Protein AF-A0A3D0DLF0-F1 (afdb_monomer_lite)

Radius of gyration: 23.96 Å; chains: 1; bounding box: 58×77×72 Å

Sequence (210 aa):
KETTAKETAEDSNDVDETAAAETVDYKIDYKYMKKYPEQSSDAYDENFDLSSESSKINNAKPDDFSDPEIKKLAEEYINQGYYLTDEEFIFESFSNLYNYNSFGIGDYCFVVGFEAVDKTDGDNTESISVLKCTREEFEIFLKENFGDDDKIMNLLADIKDKDNKLISEGKADENDLVKVEARYGCNTITYNLDTEVLIYRTELTGEGVG

Secondary structure (DSSP, 8-state):
------------------------------TTEEEPPP--TT---TT--HHHHTTTTT---GGG--SHHHHHHHHHHHHHTEEEEEHHHHHHHHTTTT-----EETTEEE-SEEEEEESS-TT--EEEEEEE--HHHHHHHHHHHHTT-HHHHHHHHHHHHHHHHHHHHS---TTS--EEEEEETTEEEEEETTTTEEEEEEE--STT--

Foldseek 3Di:
DDDDDDDDDDDDDPPPPPPPDPPPPPPDDFPQKDFQDDDDVPLAPPPQDPVVLVVQFLADALVVAPQPVQSVVRVVLVVVAKRKHFQLSVRVRPSRHPVPDAQAAVRIHGGHWIWIFHPPPPPSQKIKTKGQAAPVRVLRSLCVPPNPPVQSVVLVVLVVVVVVVCVVVVDDPPVPFDWGWDDDPQWIWTATNPSSIIMIMGRNDPPPDD

pLDDT: mean 72.19, std 19.56, range [32.41, 98.06]

Structure (mmCIF, N/CA/C/O backbone):
data_AF-A0A3D0DLF0-F1
#
_entry.id   AF-A0A3D0DLF0-F1
#
loop_
_atom_site.group_PDB
_atom_site.id
_atom_site.type_symbol
_atom_site.label_atom_id
_atom_site.label_alt_id
_atom_site.label_comp_id
_atom_site.label_asym_id
_atom_site.label_entity_id
_atom_site.label_seq_id
_atom_site.pdbx_PDB_ins_code
_atom_site.Cartn_x
_atom_site.Cartn_y
_atom_site.Cartn_z
_atom_site.occupancy
_atom_site.B_iso_or_equiv
_atom_site.auth_seq_id
_atom_site.auth_comp_id
_atom_site.auth_asym_id
_atom_site.auth_atom_id
_atom_site.pdbx_PDB_model_num
ATOM 1 N N . LYS A 1 1 ? 34.172 61.525 49.366 1.00 37.38 1 LYS A N 1
ATOM 2 C CA . LYS A 1 1 ? 32.815 61.548 49.961 1.00 37.38 1 LYS A CA 1
ATOM 3 C C . LYS A 1 1 ? 31.904 62.182 48.923 1.00 37.38 1 LYS A C 1
ATOM 5 O O . LYS A 1 1 ? 32.254 63.264 48.489 1.00 37.38 1 LYS A O 1
ATOM 10 N N . GLU A 1 2 ? 30.830 61.603 48.423 1.00 35.16 2 GLU A N 1
ATOM 11 C CA . GLU A 1 2 ? 30.159 60.321 48.632 1.00 35.16 2 GLU A CA 1
ATOM 12 C C . GLU A 1 2 ? 29.220 60.139 47.422 1.00 35.16 2 GLU A C 1
ATOM 14 O O . GLU A 1 2 ? 28.773 61.125 46.844 1.00 35.16 2 GLU A O 1
ATOM 19 N N . THR A 1 3 ? 29.052 58.874 47.038 1.00 37.69 3 THR A N 1
ATOM 20 C CA . THR A 1 3 ? 27.970 58.214 46.283 1.00 37.69 3 THR A CA 1
ATOM 21 C C . THR A 1 3 ? 26.900 59.039 45.555 1.00 37.69 3 THR A C 1
ATOM 23 O O . THR A 1 3 ? 26.214 59.858 46.149 1.00 37.69 3 THR A O 1
ATOM 26 N N . THR A 1 4 ? 26.579 58.626 44.322 1.00 38.97 4 THR A N 1
ATOM 27 C CA . THR A 1 4 ? 25.273 58.000 44.019 1.00 38.97 4 THR A CA 1
ATOM 28 C C . THR A 1 4 ? 25.404 57.140 42.758 1.00 38.97 4 THR A C 1
ATOM 30 O O . THR A 1 4 ? 25.781 57.629 41.697 1.00 38.97 4 THR A O 1
ATOM 33 N N . ALA A 1 5 ? 25.116 55.849 42.909 1.00 40.69 5 ALA A N 1
ATOM 34 C CA . ALA A 1 5 ? 24.926 54.888 41.833 1.00 40.69 5 ALA A CA 1
ATOM 35 C C . ALA A 1 5 ? 23.522 55.047 41.227 1.00 40.69 5 ALA A C 1
ATOM 37 O O . ALA A 1 5 ? 22.575 55.375 41.943 1.00 40.69 5 ALA A O 1
ATOM 38 N N . LYS A 1 6 ? 23.375 54.755 39.935 1.00 44.69 6 LYS A N 1
ATOM 39 C CA . LYS A 1 6 ? 22.086 54.377 39.358 1.00 44.69 6 LYS A CA 1
ATOM 40 C C . LYS A 1 6 ? 22.296 53.190 38.428 1.00 44.69 6 LYS A C 1
ATOM 42 O O . LYS A 1 6 ? 23.006 53.301 37.434 1.00 44.69 6 LYS A O 1
ATOM 47 N N . GLU A 1 7 ? 21.711 52.071 38.838 1.00 38.94 7 GLU A N 1
ATOM 48 C CA . GLU A 1 7 ? 21.424 50.893 38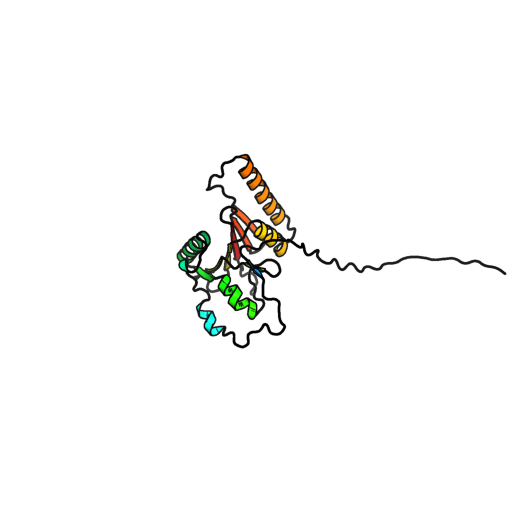.028 1.00 38.94 7 GLU A CA 1
ATOM 49 C C . GLU A 1 7 ? 20.711 51.271 36.732 1.00 38.94 7 GLU A C 1
ATOM 51 O O . GLU A 1 7 ? 19.861 52.166 36.695 1.00 38.94 7 GLU A O 1
ATOM 56 N N . THR A 1 8 ? 20.989 50.510 35.683 1.00 39.34 8 THR A N 1
ATOM 57 C CA . THR A 1 8 ? 19.984 50.183 34.676 1.00 39.34 8 THR A CA 1
ATOM 58 C C . THR A 1 8 ? 20.224 48.726 34.306 1.00 39.34 8 THR A C 1
ATOM 60 O O . THR A 1 8 ? 21.243 48.392 33.707 1.00 39.34 8 THR A O 1
ATOM 63 N N . ALA A 1 9 ? 19.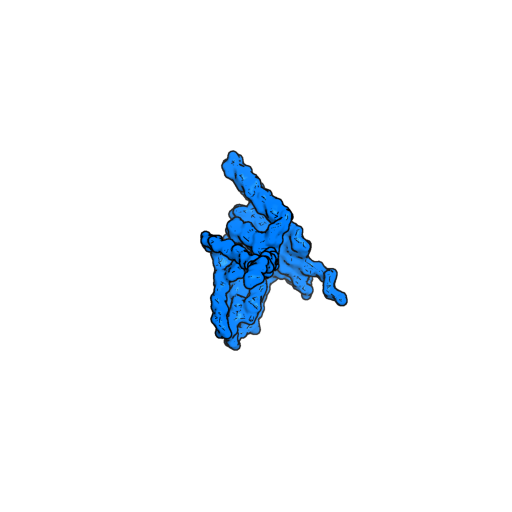339 47.866 34.802 1.00 37.31 9 ALA A N 1
ATOM 64 C CA . ALA A 1 9 ? 19.157 46.494 34.365 1.00 37.31 9 ALA A CA 1
ATOM 65 C C . ALA A 1 9 ? 18.005 46.498 33.358 1.00 37.31 9 ALA A C 1
ATOM 67 O O . ALA A 1 9 ? 16.990 47.125 33.641 1.00 37.31 9 ALA A O 1
ATOM 68 N N . GLU A 1 10 ? 18.208 45.854 32.214 1.00 36.41 10 GLU A N 1
ATOM 69 C CA . GLU A 1 10 ? 17.226 45.412 31.210 1.00 36.41 10 GLU A CA 1
ATOM 70 C C . GLU A 1 10 ? 18.070 44.893 30.031 1.00 36.41 10 GLU A C 1
ATOM 72 O O . GLU A 1 10 ? 19.059 45.517 29.656 1.00 36.41 10 GLU A O 1
ATOM 77 N N . ASP A 1 11 ? 17.796 43.781 29.379 1.00 34.44 11 ASP A N 1
ATOM 78 C CA . ASP A 1 11 ? 16.901 42.669 29.648 1.00 34.44 11 ASP A CA 1
ATOM 79 C C . ASP A 1 11 ? 17.416 41.551 28.732 1.00 34.44 11 ASP A C 1
ATOM 81 O O . ASP A 1 11 ? 17.899 41.805 27.622 1.00 34.44 11 ASP A O 1
ATOM 85 N N . SER A 1 12 ? 17.401 40.328 29.232 1.00 44.22 12 SER A N 1
ATOM 86 C CA . SER A 1 12 ? 17.786 39.129 28.498 1.00 44.22 12 SER A CA 1
ATOM 87 C C . SER A 1 12 ? 16.815 38.880 27.349 1.00 44.22 12 SER A C 1
ATOM 89 O O . SER A 1 12 ? 15.617 38.811 27.583 1.00 44.22 12 SER A O 1
ATOM 91 N N . ASN A 1 13 ? 17.327 38.651 26.143 1.00 40.53 13 ASN A N 1
ATOM 92 C CA . ASN A 1 13 ? 16.604 37.901 25.118 1.00 40.53 13 ASN A CA 1
ATOM 93 C C . ASN A 1 13 ? 17.569 36.887 24.499 1.00 40.53 13 ASN A C 1
ATOM 95 O O . ASN A 1 13 ? 18.083 37.077 23.398 1.00 40.53 13 ASN A O 1
ATOM 99 N N . ASP A 1 14 ? 17.829 35.827 25.267 1.00 45.50 14 ASP A N 1
ATOM 100 C CA . ASP A 1 14 ? 18.102 34.509 24.700 1.00 45.50 14 ASP A CA 1
ATOM 101 C C . ASP A 1 14 ? 16.799 34.044 24.045 1.00 45.50 14 ASP A C 1
ATOM 103 O O . ASP A 1 14 ? 15.821 33.748 24.729 1.00 45.50 14 ASP A O 1
ATOM 107 N N . VAL A 1 15 ? 16.777 34.023 22.717 1.00 38.38 15 VAL A N 1
ATOM 108 C CA . VAL A 1 15 ? 15.779 33.275 21.949 1.00 38.38 15 VAL A CA 1
ATOM 109 C C . VAL A 1 15 ? 16.554 32.208 21.193 1.00 38.38 15 VAL A C 1
ATOM 111 O O . VAL A 1 15 ? 16.848 32.341 20.008 1.00 38.38 15 VAL A O 1
ATOM 114 N N . ASP A 1 16 ? 16.958 31.180 21.932 1.00 37.69 16 ASP A N 1
ATOM 115 C CA . ASP A 1 16 ? 17.178 29.855 21.368 1.00 37.69 16 ASP A CA 1
ATOM 116 C C . ASP A 1 16 ? 15.851 29.111 21.520 1.00 37.69 16 ASP A C 1
ATOM 118 O O . ASP A 1 16 ? 15.544 28.537 22.561 1.00 37.69 16 ASP A O 1
ATOM 122 N N . GLU A 1 17 ? 15.005 29.232 20.501 1.00 38.34 17 GLU A N 1
ATOM 123 C CA . GLU A 1 17 ? 13.798 28.426 20.362 1.00 38.34 17 GLU A CA 1
ATOM 124 C C . GLU A 1 17 ? 13.948 27.608 19.080 1.00 38.34 17 GLU A C 1
ATOM 126 O O . GLU A 1 17 ? 13.241 27.769 18.086 1.00 38.34 17 GLU A O 1
ATOM 131 N N . THR A 1 18 ? 14.945 26.724 19.086 1.00 37.69 18 THR A N 1
ATOM 132 C CA . THR A 1 18 ? 14.861 25.510 18.283 1.00 37.69 18 THR A CA 1
ATOM 133 C C . THR A 1 18 ? 13.754 24.659 18.897 1.00 37.69 18 THR A C 1
ATOM 135 O O . THR A 1 18 ? 13.967 23.909 19.846 1.00 37.69 18 THR A O 1
ATOM 138 N N . ALA A 1 19 ? 12.531 24.821 18.387 1.00 33.03 19 ALA A N 1
ATOM 139 C CA . ALA A 1 19 ? 11.453 23.876 18.625 1.00 33.03 19 ALA A CA 1
ATOM 140 C C . ALA A 1 19 ? 11.899 22.522 18.059 1.00 33.03 19 ALA A C 1
ATOM 142 O O . ALA A 1 19 ? 11.729 22.231 16.875 1.00 33.03 19 ALA A O 1
ATOM 143 N N . ALA A 1 20 ? 12.562 21.725 18.897 1.00 35.50 20 ALA A N 1
ATOM 144 C CA . ALA A 1 20 ? 12.770 20.319 18.639 1.00 35.50 20 ALA A CA 1
ATOM 145 C C . ALA A 1 20 ? 11.375 19.719 18.483 1.00 35.50 20 ALA A C 1
ATOM 147 O O . ALA A 1 20 ? 10.593 19.727 19.435 1.00 35.50 20 ALA A O 1
ATOM 148 N N . ALA A 1 21 ? 11.046 19.280 17.267 1.00 36.41 21 ALA A N 1
ATOM 149 C CA . ALA A 1 21 ? 9.858 18.484 17.031 1.00 36.41 21 ALA A CA 1
ATOM 150 C C . ALA A 1 21 ? 9.890 17.339 18.047 1.00 36.41 21 ALA A C 1
ATOM 152 O O . ALA A 1 21 ? 10.850 16.565 18.068 1.00 36.41 21 ALA A O 1
ATOM 153 N N . GLU A 1 22 ? 8.906 17.293 18.947 1.00 32.41 22 GLU A N 1
ATOM 154 C CA . GLU A 1 22 ? 8.738 16.164 19.849 1.00 32.41 22 GLU A CA 1
ATOM 155 C C . GLU A 1 22 ? 8.558 14.929 18.964 1.00 32.41 22 GLU A C 1
ATOM 157 O O . GLU A 1 22 ? 7.498 14.717 18.379 1.00 32.41 22 GLU A O 1
ATOM 162 N N . THR A 1 23 ? 9.615 14.132 18.809 1.00 39.94 23 THR A N 1
ATOM 163 C CA . THR A 1 23 ? 9.501 12.806 18.214 1.00 39.94 23 THR A CA 1
ATOM 164 C C . THR A 1 23 ? 8.662 12.003 19.179 1.00 39.94 23 THR A C 1
ATOM 166 O O . THR A 1 23 ? 9.127 11.634 20.261 1.00 39.94 23 THR A O 1
ATOM 169 N N . VAL A 1 24 ? 7.396 11.813 18.830 1.00 40.91 24 VAL A N 1
ATOM 170 C CA . VAL A 1 24 ? 6.504 10.981 19.616 1.00 40.91 24 VAL A CA 1
ATOM 171 C C . VAL A 1 24 ? 7.076 9.567 19.571 1.00 40.91 24 VAL A C 1
ATOM 173 O O . VAL A 1 24 ? 7.047 8.904 18.539 1.00 40.91 24 VAL A O 1
ATOM 176 N N . ASP A 1 25 ? 7.663 9.133 20.689 1.00 39.72 25 ASP A N 1
ATOM 177 C CA . ASP A 1 25 ? 8.182 7.778 20.886 1.00 39.72 25 ASP A CA 1
ATOM 178 C C . ASP A 1 25 ? 6.990 6.830 21.042 1.00 39.72 25 ASP A C 1
ATOM 180 O O . ASP A 1 25 ? 6.605 6.402 22.136 1.00 39.72 25 ASP A O 1
ATOM 184 N N . TYR A 1 26 ? 6.312 6.588 19.926 1.00 50.75 26 TYR A N 1
ATOM 185 C CA . TYR A 1 26 ? 5.277 5.590 19.859 1.00 50.75 26 TYR A CA 1
ATOM 186 C C . TYR A 1 26 ? 5.951 4.216 19.965 1.00 50.75 26 TYR A C 1
ATOM 188 O O . TYR A 1 26 ? 6.637 3.768 19.048 1.00 50.75 26 TYR A O 1
ATOM 196 N N . LYS A 1 27 ? 5.748 3.512 21.086 1.00 57.25 27 LYS A N 1
ATOM 197 C CA . LYS A 1 27 ? 6.052 2.074 21.193 1.00 57.25 27 LYS A CA 1
ATOM 198 C C . LYS A 1 27 ? 5.048 1.278 20.360 1.00 57.25 27 LYS A C 1
ATOM 200 O O . LYS A 1 27 ? 4.187 0.602 20.919 1.00 57.25 27 LYS A O 1
ATOM 205 N N . ILE A 1 28 ? 5.140 1.409 19.047 1.00 63.97 28 ILE A N 1
ATOM 206 C CA . ILE A 1 28 ? 4.255 0.751 18.094 1.00 63.97 28 ILE A CA 1
ATOM 207 C C . ILE A 1 28 ? 4.944 -0.466 17.522 1.00 63.97 28 ILE A C 1
ATOM 209 O O . ILE A 1 28 ? 6.128 -0.444 17.187 1.00 63.97 28 ILE A O 1
ATOM 213 N N . ASP A 1 29 ? 4.171 -1.542 17.450 1.00 77.12 29 ASP A N 1
ATOM 214 C CA . ASP A 1 29 ? 4.530 -2.732 16.701 1.00 77.12 29 ASP A CA 1
ATOM 215 C C . ASP A 1 29 ? 4.073 -2.522 15.253 1.00 77.12 29 ASP A C 1
ATOM 217 O O . ASP A 1 29 ? 2.889 -2.657 14.941 1.00 77.12 29 ASP A O 1
ATOM 221 N N . TYR A 1 30 ? 5.004 -2.108 14.391 1.00 86.31 30 TYR A N 1
ATOM 222 C CA . TYR A 1 30 ? 4.746 -1.841 12.975 1.00 86.31 30 TYR A CA 1
ATOM 223 C C . TYR A 1 30 ? 4.566 -3.156 12.197 1.00 86.31 30 TYR A C 1
ATOM 225 O O . TYR A 1 30 ? 5.482 -3.652 11.537 1.00 86.31 30 TYR A O 1
ATOM 233 N N . LYS A 1 31 ? 3.380 -3.758 12.319 1.00 91.81 31 LYS A N 1
ATOM 234 C CA . LYS A 1 31 ? 3.030 -5.100 11.832 1.00 91.81 31 LYS A CA 1
ATOM 235 C C . LYS A 1 31 ? 3.285 -5.309 10.338 1.00 91.81 31 LYS A C 1
ATOM 237 O O . LYS A 1 31 ? 3.661 -6.416 9.949 1.00 91.81 31 LYS A O 1
ATOM 242 N N . TYR A 1 32 ? 3.030 -4.298 9.507 1.00 93.56 32 TYR A N 1
ATOM 243 C CA . TYR A 1 32 ? 3.120 -4.418 8.042 1.00 93.56 32 TYR A CA 1
ATOM 244 C C . TYR A 1 32 ? 4.285 -3.629 7.440 1.00 93.56 32 TYR A C 1
ATOM 246 O O . TYR A 1 32 ? 4.350 -3.447 6.219 1.00 93.56 32 TYR A O 1
ATOM 254 N N . MET A 1 33 ? 5.210 -3.166 8.282 1.00 91.81 33 MET A N 1
ATOM 255 C CA . MET A 1 33 ? 6.318 -2.321 7.862 1.00 91.81 33 MET A CA 1
ATOM 256 C C . MET A 1 33 ? 7.668 -2.916 8.257 1.00 91.81 33 MET A C 1
ATOM 258 O O . MET A 1 33 ? 7.793 -3.643 9.242 1.00 91.81 33 MET A O 1
ATOM 262 N N . LYS A 1 34 ? 8.713 -2.577 7.502 1.00 89.25 34 LYS A N 1
ATOM 263 C CA . LYS A 1 34 ? 10.105 -2.872 7.863 1.00 89.25 34 LYS A CA 1
ATOM 264 C C . LYS A 1 34 ? 10.854 -1.576 8.115 1.00 89.25 34 LYS A C 1
ATOM 266 O O . LYS A 1 34 ? 10.691 -0.608 7.377 1.00 89.25 34 LYS A O 1
ATOM 271 N N . LYS A 1 35 ? 11.700 -1.579 9.148 1.00 86.44 35 LYS A N 1
ATOM 272 C CA . LYS A 1 35 ? 12.639 -0.483 9.384 1.00 86.44 35 LYS A CA 1
ATOM 273 C C . LYS A 1 35 ? 13.674 -0.481 8.265 1.00 86.44 35 LYS A C 1
ATOM 275 O O . LYS A 1 35 ? 14.248 -1.530 7.962 1.00 86.44 35 LYS A O 1
ATOM 280 N N . TYR A 1 36 ? 13.940 0.686 7.699 1.00 78.44 36 TYR A N 1
ATOM 281 C CA . TYR A 1 36 ? 15.095 0.894 6.848 1.00 78.44 36 TYR A CA 1
ATOM 282 C C . TYR A 1 36 ? 16.380 0.492 7.584 1.00 78.44 36 TYR A C 1
ATOM 284 O O . TYR A 1 36 ? 16.502 0.725 8.795 1.00 78.44 36 TYR A O 1
ATOM 292 N N . PRO A 1 37 ? 17.348 -0.129 6.888 1.00 73.38 37 PRO A N 1
ATOM 293 C CA . PRO A 1 37 ? 18.654 -0.360 7.479 1.00 73.38 37 PRO A CA 1
ATOM 294 C C . PRO A 1 37 ? 19.247 0.986 7.910 1.00 73.38 37 PRO A C 1
ATOM 296 O O . PRO A 1 37 ? 19.194 1.964 7.165 1.00 73.38 37 PRO A O 1
ATOM 299 N N . GLU A 1 38 ? 19.798 1.046 9.127 1.00 67.19 38 GLU A N 1
ATOM 300 C CA . GLU A 1 38 ? 20.524 2.235 9.577 1.00 67.19 38 GLU A CA 1
ATOM 301 C C . GLU A 1 38 ? 21.631 2.519 8.564 1.00 67.19 38 GLU A C 1
ATOM 303 O O . GLU A 1 38 ? 22.404 1.615 8.239 1.00 67.19 38 GLU A O 1
ATOM 308 N N . GLN A 1 39 ? 21.682 3.751 8.046 1.00 57.56 39 GLN A N 1
ATOM 309 C CA . GLN A 1 39 ? 22.716 4.157 7.103 1.00 57.56 39 GLN A CA 1
ATOM 310 C C . GLN A 1 39 ? 24.085 3.900 7.736 1.00 57.56 39 GLN A C 1
ATOM 312 O O . GLN A 1 39 ? 24.577 4.690 8.543 1.00 57.56 39 GLN A O 1
ATOM 317 N N . SER A 1 40 ? 24.739 2.806 7.353 1.00 45.56 40 SER A N 1
ATOM 318 C CA . SER A 1 40 ? 26.187 2.808 7.370 1.00 45.56 40 SER A CA 1
ATOM 319 C C . SER A 1 40 ? 26.609 3.747 6.244 1.00 45.56 40 SER A C 1
ATOM 321 O O . SER A 1 40 ? 25.988 3.792 5.181 1.00 45.56 40 SER A O 1
ATOM 323 N N . SER A 1 41 ? 27.690 4.494 6.440 1.00 50.59 41 SER A N 1
ATOM 324 C CA . SER A 1 41 ? 28.332 5.277 5.374 1.00 50.59 41 SER A CA 1
ATOM 325 C C . SER A 1 41 ? 28.733 4.443 4.143 1.00 50.59 41 SER A C 1
ATOM 327 O O . SER A 1 41 ? 29.204 5.004 3.158 1.00 50.59 41 SER A O 1
ATOM 329 N N . ASP A 1 42 ? 28.536 3.124 4.214 1.00 52.06 42 ASP A N 1
ATOM 330 C CA . ASP A 1 42 ? 28.955 2.093 3.277 1.00 52.06 42 ASP A CA 1
ATOM 331 C C . ASP 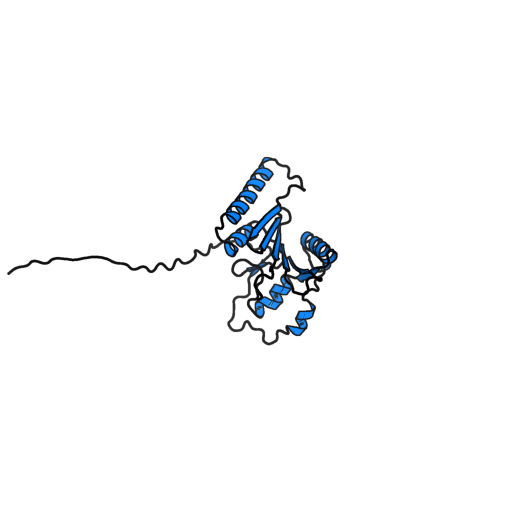A 1 42 ? 27.739 1.362 2.655 1.00 52.06 42 ASP A C 1
ATOM 333 O O . ASP A 1 42 ? 27.909 0.327 2.020 1.00 52.06 42 ASP A O 1
ATOM 337 N N . ALA A 1 43 ? 26.506 1.857 2.854 1.00 52.50 43 ALA A N 1
ATOM 338 C CA . ALA A 1 43 ? 25.263 1.180 2.449 1.00 52.50 43 ALA A CA 1
ATOM 339 C C . ALA A 1 43 ? 24.999 1.153 0.929 1.00 52.50 43 ALA A C 1
ATOM 341 O O . ALA A 1 43 ? 24.016 0.559 0.491 1.00 52.50 43 ALA A O 1
ATOM 342 N N . TYR A 1 44 ? 25.874 1.760 0.122 1.00 54.16 44 TYR A N 1
ATOM 343 C CA . TYR A 1 44 ? 25.828 1.609 -1.327 1.00 54.16 44 TYR A CA 1
ATOM 344 C C . TYR A 1 44 ? 26.431 0.250 -1.692 1.00 54.16 44 TYR A C 1
ATOM 346 O O . TYR A 1 44 ? 27.653 0.090 -1.703 1.00 54.16 44 TYR A O 1
ATOM 354 N N . ASP A 1 45 ? 25.591 -0.743 -1.985 1.00 62.66 45 ASP A N 1
ATOM 355 C CA . ASP A 1 45 ? 26.095 -1.960 -2.618 1.00 62.66 45 ASP A CA 1
ATOM 356 C C . ASP A 1 45 ? 26.501 -1.620 -4.056 1.00 62.66 45 ASP A C 1
ATOM 358 O O . ASP A 1 45 ? 25.675 -1.559 -4.965 1.00 62.66 45 ASP A O 1
ATOM 362 N N . GLU A 1 46 ? 27.797 -1.381 -4.263 1.00 60.41 46 GLU A N 1
ATOM 363 C CA . GLU A 1 46 ? 28.388 -1.125 -5.584 1.00 60.41 46 GLU A CA 1
ATOM 364 C C . GLU A 1 46 ? 28.158 -2.285 -6.573 1.00 60.41 46 GLU A C 1
ATOM 366 O O . GLU A 1 46 ? 28.363 -2.115 -7.777 1.00 60.41 46 GLU A O 1
ATOM 371 N N . ASN A 1 47 ? 27.730 -3.457 -6.085 1.00 64.62 47 ASN A N 1
ATOM 372 C CA . ASN A 1 47 ? 27.385 -4.617 -6.902 1.00 64.62 47 ASN A CA 1
ATOM 373 C C . ASN A 1 47 ? 25.882 -4.738 -7.179 1.00 64.62 47 ASN A C 1
ATOM 375 O O . ASN A 1 47 ? 25.483 -5.706 -7.832 1.00 64.62 47 ASN A O 1
ATOM 379 N N . PHE A 1 48 ? 25.048 -3.806 -6.704 1.00 68.00 48 PHE A N 1
ATOM 380 C CA . PHE A 1 48 ? 23.623 -3.837 -7.000 1.00 68.00 48 PHE A CA 1
ATOM 381 C C . PHE A 1 48 ? 23.395 -3.589 -8.495 1.00 68.00 48 PHE A C 1
ATOM 383 O O . PHE A 1 48 ? 23.604 -2.493 -9.023 1.00 68.00 48 PHE A O 1
ATOM 390 N N . ASP A 1 49 ? 22.948 -4.631 -9.188 1.00 70.56 49 ASP A N 1
ATOM 391 C CA . ASP A 1 49 ? 22.664 -4.583 -10.613 1.00 70.56 49 ASP A CA 1
ATOM 392 C C . ASP A 1 49 ? 21.201 -4.186 -10.852 1.00 70.56 49 ASP A C 1
ATOM 394 O O . ASP A 1 49 ? 20.303 -5.014 -10.998 1.00 70.56 49 ASP A O 1
ATOM 398 N N . LEU A 1 50 ? 20.953 -2.878 -10.950 1.00 67.19 50 LEU A N 1
ATOM 399 C CA . LEU A 1 50 ? 19.623 -2.355 -11.278 1.00 67.19 50 LEU A CA 1
ATOM 400 C C . LEU A 1 50 ? 19.089 -2.914 -12.609 1.00 67.19 50 LEU A C 1
ATOM 402 O O . LEU A 1 50 ? 17.878 -3.043 -12.795 1.00 67.19 50 LEU A O 1
ATOM 406 N N . SER A 1 51 ? 19.980 -3.269 -13.542 1.00 70.31 51 SER A N 1
ATOM 407 C CA . SER A 1 51 ? 19.570 -3.823 -14.829 1.00 70.31 51 SER A CA 1
ATOM 408 C C . SER A 1 51 ? 19.006 -5.239 -14.687 1.00 70.31 51 SER A C 1
ATOM 410 O O . SER A 1 51 ? 18.021 -5.552 -15.362 1.00 70.31 51 SER A O 1
ATOM 412 N N . SER A 1 52 ? 19.527 -6.059 -13.766 1.00 70.25 52 SER A N 1
ATOM 413 C CA . SER A 1 52 ? 18.967 -7.386 -13.481 1.00 70.25 52 SER A CA 1
ATOM 414 C C . SER A 1 52 ? 17.634 -7.308 -12.733 1.00 70.25 52 SER A C 1
ATOM 416 O O . SER A 1 52 ? 16.704 -8.057 -13.051 1.00 70.25 52 SER A O 1
ATOM 418 N N . GLU A 1 53 ? 17.504 -6.361 -11.802 1.00 72.69 53 GLU A N 1
ATOM 419 C CA . GLU A 1 53 ? 16.292 -6.187 -10.989 1.00 72.69 53 GLU A CA 1
ATOM 420 C C . GLU A 1 53 ? 15.139 -5.516 -11.754 1.00 72.69 53 GLU A C 1
ATOM 422 O O . GLU A 1 53 ? 13.971 -5.760 -11.454 1.00 72.69 53 GLU A O 1
ATOM 427 N N . SER A 1 54 ? 15.436 -4.773 -12.827 1.00 72.62 54 SER A N 1
ATOM 428 C CA . SER A 1 54 ? 14.422 -4.122 -13.676 1.00 72.62 54 SER A CA 1
ATOM 429 C C . SER A 1 54 ? 13.355 -5.076 -14.232 1.00 72.62 54 SER A C 1
ATOM 431 O O . SER A 1 54 ? 12.227 -4.666 -14.485 1.00 72.62 54 SER A O 1
ATOM 433 N N . SER A 1 55 ? 13.685 -6.364 -14.380 1.00 77.75 55 SER A N 1
ATOM 434 C CA . SER A 1 55 ? 12.769 -7.401 -14.874 1.00 77.75 55 SER A CA 1
ATOM 435 C C . SER A 1 55 ? 11.633 -7.767 -13.906 1.00 77.75 55 SER A C 1
ATOM 437 O O . SER A 1 55 ? 10.664 -8.421 -14.314 1.00 77.75 55 SER A O 1
ATOM 439 N N . LYS A 1 56 ? 11.755 -7.368 -12.635 1.00 79.12 56 LYS A N 1
ATOM 440 C CA . LYS A 1 56 ? 10.763 -7.598 -11.578 1.00 79.12 56 LYS A CA 1
ATOM 441 C C . LYS A 1 56 ? 9.831 -6.401 -11.371 1.00 79.12 56 LYS A C 1
ATOM 443 O O . LYS A 1 56 ? 8.724 -6.584 -10.872 1.00 79.12 56 LYS A O 1
ATOM 448 N N . ILE A 1 57 ? 10.237 -5.209 -11.811 1.00 85.44 57 ILE A N 1
ATOM 449 C CA . ILE A 1 57 ? 9.374 -4.023 -11.835 1.00 85.44 57 ILE A CA 1
ATOM 450 C C . ILE A 1 57 ? 8.196 -4.298 -12.776 1.00 85.44 57 ILE A C 1
ATOM 452 O O . ILE A 1 57 ? 8.388 -4.823 -13.877 1.00 85.44 57 ILE A O 1
ATOM 456 N N . ASN A 1 58 ? 6.983 -3.929 -12.361 1.00 88.00 58 ASN A N 1
ATOM 457 C CA . ASN A 1 58 ? 5.759 -4.039 -13.158 1.00 88.00 58 ASN A CA 1
ATOM 458 C C . ASN A 1 58 ? 5.388 -5.479 -13.570 1.00 88.00 58 ASN A C 1
ATOM 460 O O . ASN A 1 58 ? 4.661 -5.686 -14.547 1.00 88.00 58 ASN A 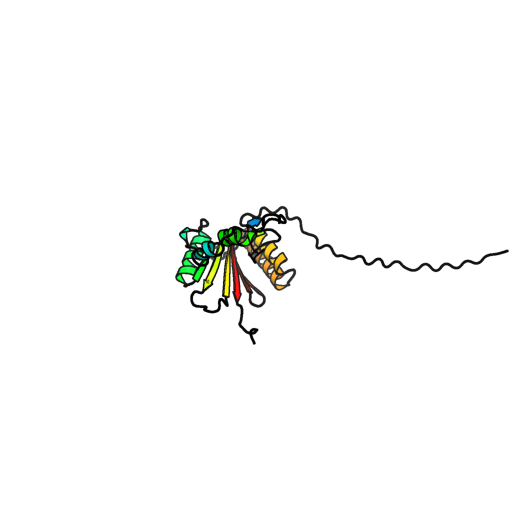O 1
ATOM 464 N N . ASN A 1 59 ? 5.882 -6.482 -12.838 1.00 90.94 59 ASN A N 1
ATOM 465 C CA . ASN A 1 59 ? 5.750 -7.895 -13.193 1.00 90.94 59 ASN A CA 1
ATOM 466 C C . ASN A 1 59 ? 5.214 -8.790 -12.057 1.00 90.94 59 ASN A C 1
ATOM 468 O O . ASN A 1 59 ? 5.179 -10.014 -12.222 1.00 90.94 59 ASN A O 1
ATOM 472 N N . ALA A 1 60 ? 4.793 -8.207 -10.930 1.00 93.38 60 ALA A N 1
ATOM 473 C CA . ALA A 1 60 ? 4.191 -8.956 -9.830 1.00 93.38 60 ALA A CA 1
ATOM 474 C C . ALA A 1 60 ? 2.829 -9.549 -10.236 1.00 93.38 60 ALA A C 1
ATOM 476 O O . ALA A 1 60 ? 2.091 -8.991 -11.058 1.00 93.38 60 ALA A O 1
ATOM 477 N N . LYS A 1 61 ? 2.498 -10.708 -9.668 1.00 95.69 61 LYS A N 1
ATOM 478 C CA . LYS A 1 61 ? 1.279 -11.481 -9.931 1.00 95.69 61 LYS A CA 1
ATOM 479 C C . LYS A 1 61 ? 0.494 -11.697 -8.641 1.00 95.69 61 LYS A C 1
ATOM 481 O O . LYS A 1 61 ? 1.081 -11.697 -7.567 1.00 95.69 61 LYS A O 1
ATOM 486 N N . PRO A 1 62 ? -0.816 -11.998 -8.719 1.00 96.88 62 PRO A N 1
ATOM 487 C CA . PRO A 1 62 ? -1.629 -12.204 -7.521 1.00 96.88 62 PRO A CA 1
ATOM 488 C C . PRO A 1 62 ? -1.087 -13.315 -6.611 1.00 96.88 62 PRO A C 1
ATOM 490 O O . PRO A 1 62 ? -1.181 -13.226 -5.393 1.00 96.88 62 PRO A O 1
ATOM 493 N N . ASP A 1 63 ? -0.501 -14.362 -7.197 1.00 97.00 63 ASP A N 1
ATOM 494 C CA . ASP A 1 63 ? 0.078 -15.487 -6.456 1.00 97.00 63 ASP A CA 1
ATOM 495 C C . ASP A 1 63 ? 1.382 -15.151 -5.715 1.00 97.00 63 ASP A C 1
ATOM 497 O O . ASP A 1 63 ? 1.797 -15.948 -4.874 1.00 97.00 63 ASP A O 1
ATOM 501 N N . ASP A 1 64 ? 1.997 -13.999 -5.990 1.00 94.69 64 ASP A N 1
ATOM 502 C CA . ASP A 1 64 ? 3.191 -13.542 -5.277 1.00 94.69 64 ASP A CA 1
ATOM 503 C C . ASP A 1 64 ? 2.830 -12.972 -3.886 1.00 94.69 64 ASP A C 1
ATOM 505 O O . ASP A 1 64 ? 3.671 -12.943 -2.991 1.00 94.69 64 ASP A O 1
ATOM 509 N N . PHE A 1 65 ? 1.560 -12.607 -3.652 1.00 95.81 65 PHE A N 1
ATOM 510 C CA . PHE A 1 65 ? 1.093 -12.022 -2.391 1.00 95.81 65 PHE A CA 1
ATOM 511 C C . PHE A 1 65 ? 0.491 -13.067 -1.441 1.00 95.81 65 PHE A C 1
ATOM 513 O O . PHE A 1 65 ? -0.396 -13.847 -1.803 1.00 95.81 65 PHE A O 1
ATOM 520 N N . SER A 1 66 ? 0.947 -13.052 -0.184 1.00 94.69 66 SER A N 1
ATOM 521 C CA . SER A 1 66 ? 0.490 -13.984 0.858 1.00 94.69 66 SER A CA 1
ATOM 522 C C . SER A 1 66 ? -0.763 -13.519 1.610 1.00 94.69 66 SER A C 1
ATOM 524 O O . SER A 1 66 ? -1.531 -14.362 2.084 1.00 94.69 66 SER A O 1
ATOM 526 N N . ASP A 1 67 ? -0.995 -12.205 1.710 1.00 96.75 67 ASP A N 1
ATOM 527 C CA . ASP A 1 67 ? -2.217 -11.657 2.304 1.00 96.75 67 ASP A CA 1
ATOM 528 C C . ASP A 1 67 ? -3.401 -11.870 1.337 1.00 96.75 67 ASP A C 1
ATOM 530 O O . ASP A 1 67 ? -3.316 -11.494 0.164 1.00 96.75 67 ASP A O 1
ATOM 534 N N . PRO A 1 68 ? -4.505 -12.493 1.792 1.00 95.50 68 PRO A N 1
ATOM 535 C CA . PRO A 1 68 ? -5.613 -12.864 0.918 1.00 95.50 68 PRO A CA 1
ATOM 536 C C . PRO A 1 68 ? -6.350 -11.659 0.325 1.00 95.50 68 PRO A C 1
ATOM 538 O O . PRO A 1 68 ? -6.848 -11.767 -0.798 1.00 95.50 68 PRO A O 1
ATOM 541 N N . GLU A 1 69 ? -6.415 -10.527 1.033 1.00 95.44 69 GLU A N 1
ATOM 542 C CA . GLU A 1 69 ? -7.064 -9.327 0.503 1.00 95.44 69 GLU A CA 1
ATOM 543 C C . GLU A 1 69 ? -6.158 -8.632 -0.514 1.00 95.44 69 GLU A C 1
ATOM 545 O O . GLU A 1 69 ? -6.625 -8.272 -1.593 1.00 95.44 69 GLU A O 1
ATOM 550 N N . ILE A 1 70 ? -4.854 -8.527 -0.236 1.00 97.62 70 ILE A N 1
ATOM 551 C CA . ILE A 1 70 ? -3.887 -7.991 -1.210 1.00 97.62 70 ILE A CA 1
ATOM 552 C C . ILE A 1 70 ? -3.865 -8.843 -2.476 1.00 97.62 70 ILE A C 1
ATOM 554 O O . ILE A 1 70 ? -3.918 -8.303 -3.578 1.00 97.62 70 ILE A O 1
ATOM 558 N N . LYS A 1 71 ? -3.878 -10.172 -2.342 1.00 97.88 71 LYS A N 1
ATOM 559 C CA . LYS A 1 71 ? -3.967 -11.091 -3.481 1.00 97.88 71 LYS A CA 1
ATOM 560 C C . LYS A 1 71 ? -5.215 -10.846 -4.330 1.00 97.88 71 LYS A C 1
ATOM 562 O O . LYS A 1 71 ? -5.122 -10.791 -5.557 1.00 97.88 71 LYS A O 1
ATOM 567 N N . LYS A 1 72 ? -6.377 -10.695 -3.691 1.00 97.31 72 LYS A N 1
ATOM 568 C CA . LYS A 1 72 ? -7.640 -10.401 -4.378 1.00 97.31 72 LYS A CA 1
ATOM 569 C C . LYS A 1 72 ? -7.578 -9.056 -5.110 1.00 97.31 72 LYS A C 1
ATOM 571 O O . LYS A 1 72 ? -7.919 -8.995 -6.288 1.00 97.31 72 LYS A O 1
ATOM 576 N N . LEU A 1 73 ? -7.088 -8.004 -4.455 1.00 97.19 73 LEU A N 1
ATOM 577 C CA . LEU A 1 73 ? -6.941 -6.683 -5.072 1.00 97.19 73 LEU A CA 1
ATOM 578 C C . LEU A 1 73 ? -5.925 -6.699 -6.223 1.00 97.19 73 LEU A C 1
ATOM 580 O O . LEU A 1 73 ? -6.181 -6.108 -7.267 1.00 97.19 73 LEU A O 1
ATOM 584 N N . ALA A 1 74 ? -4.819 -7.432 -6.097 1.00 97.75 74 ALA A N 1
ATOM 585 C CA . ALA A 1 74 ? -3.855 -7.602 -7.180 1.00 97.75 74 ALA A CA 1
ATOM 586 C C . ALA A 1 74 ? -4.506 -8.230 -8.427 1.00 97.75 74 ALA A C 1
ATOM 588 O O . ALA A 1 74 ? -4.280 -7.775 -9.551 1.00 97.75 74 ALA A O 1
ATOM 589 N N . GLU A 1 75 ? -5.358 -9.245 -8.243 1.00 98.06 75 GLU A N 1
ATOM 590 C CA . GLU A 1 75 ? -6.129 -9.843 -9.339 1.00 98.06 75 GLU A CA 1
ATOM 591 C C . GLU A 1 75 ? -7.092 -8.829 -9.976 1.00 98.06 75 GLU A C 1
ATOM 593 O O . GLU A 1 75 ? -7.162 -8.730 -11.205 1.00 98.06 75 GLU A O 1
ATOM 598 N N . GLU A 1 76 ? -7.795 -8.034 -9.167 1.00 96.88 76 GLU A N 1
ATOM 599 C CA . GLU A 1 76 ? -8.697 -6.984 -9.653 1.00 96.88 76 GLU A CA 1
ATOM 600 C C . GLU A 1 76 ? -7.961 -5.923 -10.488 1.00 96.88 76 GLU A C 1
ATOM 602 O O . GLU A 1 76 ? -8.396 -5.620 -11.602 1.00 96.88 76 GLU A O 1
ATOM 607 N N . TYR A 1 77 ? -6.831 -5.400 -10.006 1.00 95.25 77 TYR A N 1
ATOM 608 C CA . TYR A 1 77 ? -6.044 -4.382 -10.711 1.00 95.25 77 TYR A CA 1
ATOM 609 C C . TYR A 1 77 ? -5.415 -4.929 -12.002 1.00 95.25 77 TYR A C 1
ATOM 611 O O . TYR A 1 77 ? -5.465 -4.276 -13.047 1.00 95.25 77 TYR A O 1
ATOM 619 N N . ILE A 1 78 ? -4.897 -6.161 -12.001 1.00 95.12 78 ILE A N 1
ATOM 620 C CA . ILE A 1 78 ? -4.378 -6.789 -13.229 1.00 95.12 78 ILE A CA 1
ATOM 621 C C . ILE A 1 78 ? -5.482 -6.954 -14.276 1.00 95.12 78 ILE A C 1
ATOM 623 O O . ILE A 1 78 ? -5.252 -6.666 -15.455 1.00 95.12 78 ILE A O 1
ATOM 627 N N . ASN A 1 79 ? -6.680 -7.375 -13.858 1.00 95.69 79 ASN A N 1
ATOM 628 C CA . ASN A 1 79 ? -7.839 -7.515 -14.741 1.00 95.69 79 ASN A CA 1
ATOM 629 C C . ASN A 1 79 ? -8.333 -6.166 -15.288 1.00 95.69 79 ASN A C 1
ATOM 631 O O . ASN A 1 79 ? -8.866 -6.118 -16.397 1.00 95.69 79 ASN A O 1
ATOM 635 N N . GLN A 1 80 ? -8.123 -5.076 -14.546 1.00 93.12 80 GLN A N 1
ATOM 636 C CA . GLN A 1 80 ? -8.379 -3.705 -15.001 1.00 93.12 80 GLN A CA 1
ATOM 637 C C . GLN A 1 80 ? -7.295 -3.168 -15.945 1.00 93.12 80 GLN A C 1
ATOM 639 O O . GLN A 1 80 ? -7.496 -2.134 -16.572 1.00 93.12 80 GLN A O 1
ATOM 644 N N . GLY A 1 81 ? -6.186 -3.892 -16.110 1.00 91.56 81 GLY A N 1
ATOM 645 C CA . GLY A 1 81 ? -5.113 -3.508 -17.016 1.00 91.56 81 GLY A CA 1
ATOM 646 C C . GLY A 1 81 ? -3.977 -2.744 -16.348 1.00 91.56 81 GLY A C 1
ATOM 647 O O . GLY A 1 81 ? -3.291 -2.021 -17.051 1.00 91.56 81 GLY A O 1
ATOM 648 N N . TYR A 1 82 ? -3.722 -2.937 -15.053 1.00 92.12 82 TYR A N 1
ATOM 649 C CA . TYR A 1 82 ? -2.549 -2.383 -14.365 1.00 92.12 82 TYR A CA 1
ATOM 650 C C . TYR A 1 82 ? -1.365 -3.361 -14.368 1.00 92.12 82 TYR A C 1
ATOM 652 O O . TYR A 1 82 ? -1.540 -4.588 -14.365 1.00 92.12 82 TYR A O 1
ATOM 660 N N . TYR A 1 83 ? -0.148 -2.827 -14.439 1.00 92.31 83 TYR A N 1
ATOM 661 C CA . TYR A 1 83 ? 1.062 -3.532 -14.023 1.00 92.31 83 TYR A CA 1
ATOM 662 C C . TYR A 1 83 ? 1.264 -3.345 -12.523 1.00 92.31 83 TYR A C 1
ATOM 664 O O . TYR A 1 83 ? 0.925 -2.287 -12.001 1.00 92.31 83 TYR A O 1
ATOM 672 N N . LEU A 1 84 ? 1.816 -4.359 -11.856 1.00 94.00 84 LEU A N 1
ATOM 673 C CA . LEU A 1 84 ? 2.043 -4.338 -10.415 1.00 94.00 84 LEU A CA 1
ATOM 674 C C . LEU A 1 84 ? 3.526 -4.505 -10.088 1.00 94.00 84 LEU A C 1
ATOM 676 O O . LEU A 1 84 ? 4.205 -5.329 -10.708 1.00 94.00 84 LEU A O 1
ATOM 680 N N . THR A 1 85 ? 3.994 -3.795 -9.070 1.00 92.56 85 THR A N 1
ATOM 681 C CA . THR A 1 85 ? 5.302 -3.996 -8.439 1.00 92.56 85 THR A CA 1
ATOM 682 C C . THR A 1 85 ? 5.091 -4.295 -6.959 1.00 92.56 85 THR A C 1
ATOM 684 O O . THR A 1 85 ? 4.347 -3.587 -6.294 1.00 92.56 85 THR A O 1
ATOM 687 N N . ASP A 1 86 ? 5.713 -5.357 -6.450 1.00 93.00 86 ASP A N 1
ATOM 688 C CA . ASP A 1 86 ? 5.636 -5.737 -5.034 1.00 93.00 86 ASP A CA 1
ATOM 689 C C . ASP A 1 86 ? 6.406 -4.738 -4.150 1.00 93.00 86 ASP A C 1
ATOM 691 O O . ASP A 1 86 ? 7.553 -4.396 -4.447 1.00 93.00 86 ASP A O 1
ATOM 695 N N . GLU A 1 87 ? 5.783 -4.278 -3.065 1.00 91.00 87 GLU A N 1
ATOM 696 C CA . GLU A 1 87 ? 6.373 -3.319 -2.121 1.00 91.00 87 GLU A CA 1
ATOM 697 C C . GLU A 1 87 ? 7.541 -3.913 -1.329 1.00 91.00 87 GLU A C 1
ATOM 699 O O . GLU A 1 87 ? 8.509 -3.210 -1.038 1.00 91.00 87 GLU A O 1
ATOM 704 N N . GLU A 1 88 ? 7.518 -5.216 -1.022 1.00 90.75 88 GLU A N 1
ATOM 705 C CA . GLU A 1 88 ? 8.665 -5.866 -0.377 1.00 90.75 88 GLU A CA 1
ATOM 706 C C . GLU A 1 88 ? 9.882 -5.840 -1.308 1.00 90.75 88 GLU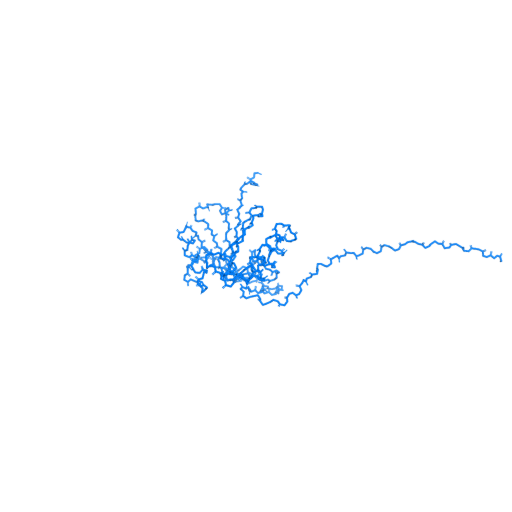 A C 1
ATOM 708 O O . GLU A 1 88 ? 10.993 -5.516 -0.883 1.00 90.75 88 GLU A O 1
ATOM 713 N N . PHE A 1 89 ? 9.659 -6.081 -2.601 1.00 87.81 89 PHE A N 1
ATOM 714 C CA . PHE A 1 89 ? 10.692 -5.954 -3.620 1.00 87.81 89 PHE A CA 1
ATOM 715 C C . PHE A 1 89 ? 11.183 -4.506 -3.778 1.00 87.81 89 PHE A C 1
ATOM 717 O O . PHE A 1 89 ? 12.395 -4.299 -3.905 1.00 87.81 89 PHE A O 1
ATOM 724 N N . ILE A 1 90 ? 10.283 -3.512 -3.752 1.00 84.50 90 ILE A N 1
ATOM 725 C CA . ILE A 1 90 ? 10.657 -2.088 -3.783 1.00 84.50 90 ILE A CA 1
ATOM 726 C C . ILE A 1 90 ? 11.561 -1.768 -2.591 1.00 84.50 90 ILE A C 1
ATOM 728 O O . ILE A 1 90 ? 12.649 -1.217 -2.772 1.00 84.50 90 ILE A O 1
ATOM 732 N N . PHE A 1 91 ? 11.156 -2.169 -1.386 1.00 84.88 91 PHE A N 1
ATOM 733 C CA . PHE A 1 91 ? 11.951 -1.986 -0.180 1.00 84.88 91 PHE A CA 1
ATOM 734 C C . PHE A 1 91 ? 13.340 -2.617 -0.327 1.00 84.88 91 PHE A C 1
ATOM 736 O O . PHE A 1 91 ? 14.337 -1.911 -0.215 1.00 84.88 91 PHE A O 1
ATOM 743 N N . GLU A 1 92 ? 13.425 -3.910 -0.648 1.00 81.19 92 GLU A N 1
ATOM 744 C CA . GLU A 1 92 ? 14.700 -4.640 -0.727 1.00 81.19 92 GLU A CA 1
ATOM 745 C C . GLU A 1 92 ? 15.647 -4.103 -1.810 1.00 81.19 92 GLU A C 1
ATOM 747 O O . GLU A 1 92 ? 16.870 -4.113 -1.640 1.00 81.19 92 GLU A O 1
ATOM 752 N N . SER A 1 93 ? 15.086 -3.621 -2.919 1.00 76.31 93 SER A N 1
ATOM 753 C CA . SER A 1 93 ? 15.854 -3.142 -4.070 1.00 76.31 93 SER A CA 1
ATOM 754 C C . SER A 1 93 ? 16.315 -1.700 -3.912 1.00 76.31 93 SER A C 1
ATOM 756 O O . SER A 1 93 ? 17.433 -1.353 -4.296 1.00 76.31 93 SER A O 1
ATOM 758 N N . PHE A 1 94 ? 15.463 -0.837 -3.358 1.00 70.31 94 PHE A N 1
ATOM 759 C CA . PHE A 1 94 ? 15.680 0.608 -3.389 1.00 70.31 94 PHE A CA 1
ATOM 760 C C . PHE A 1 94 ? 16.089 1.210 -2.043 1.00 70.31 94 PHE A C 1
ATOM 762 O O . PHE A 1 94 ? 16.658 2.309 -2.045 1.00 70.31 94 PHE A O 1
ATOM 769 N N . SER A 1 95 ? 15.924 0.492 -0.922 1.00 65.12 95 SER A N 1
ATOM 770 C CA . SER A 1 95 ? 16.465 0.916 0.381 1.00 65.12 95 SER A CA 1
ATOM 771 C C . SER A 1 95 ? 17.983 1.096 0.348 1.00 65.12 95 SER A C 1
ATOM 773 O O . SER A 1 95 ? 18.521 1.930 1.067 1.00 65.12 95 SER A O 1
ATOM 775 N N . ASN A 1 96 ? 18.674 0.327 -0.499 1.00 56.69 96 ASN A N 1
ATOM 776 C CA . ASN A 1 96 ? 20.136 0.314 -0.578 1.00 56.69 96 ASN A CA 1
ATOM 777 C C . ASN A 1 96 ? 20.700 1.325 -1.585 1.00 56.69 96 ASN A C 1
ATOM 779 O O . ASN A 1 96 ? 21.862 1.709 -1.496 1.00 56.69 96 ASN A O 1
ATOM 783 N N . LEU A 1 97 ? 19.899 1.756 -2.561 1.00 52.94 97 LEU A N 1
ATOM 784 C CA . LEU A 1 97 ? 20.417 2.520 -3.692 1.00 52.94 97 LEU A CA 1
ATOM 785 C C . LEU A 1 97 ? 20.204 4.028 -3.596 1.00 52.94 97 LEU A C 1
ATOM 787 O O . LEU A 1 97 ? 21.042 4.779 -4.091 1.00 52.94 97 LEU A O 1
ATOM 791 N N . TYR A 1 98 ? 19.081 4.498 -3.048 1.00 49.62 98 TYR A N 1
ATOM 792 C CA . TYR A 1 98 ? 18.716 5.905 -3.255 1.00 49.62 98 TYR A CA 1
ATOM 793 C C . TYR A 1 98 ? 17.947 6.585 -2.121 1.00 49.62 98 TYR A C 1
ATOM 795 O O . TYR A 1 98 ? 17.572 7.740 -2.313 1.00 49.62 98 TYR A O 1
ATOM 803 N N . ASN A 1 99 ? 17.694 5.936 -0.972 1.00 50.19 99 ASN A N 1
ATOM 804 C CA . ASN A 1 99 ? 16.602 6.380 -0.083 1.00 50.19 99 ASN A CA 1
ATOM 805 C C . ASN A 1 99 ? 15.355 6.690 -0.939 1.00 50.19 99 ASN A C 1
ATOM 807 O O . ASN A 1 99 ? 14.767 7.768 -0.847 1.00 50.19 99 ASN A O 1
ATOM 811 N N . TYR A 1 100 ? 15.057 5.811 -1.903 1.00 44.72 100 TYR A N 1
ATOM 812 C CA . TYR A 1 100 ? 13.979 6.073 -2.845 1.00 44.72 100 TYR A CA 1
ATOM 813 C C . TYR A 1 100 ? 12.653 6.055 -2.090 1.00 44.72 100 TYR A C 1
ATOM 815 O O . TYR A 1 100 ? 12.521 5.313 -1.121 1.00 44.72 100 TYR A O 1
ATOM 823 N N . ASN A 1 101 ? 11.723 6.893 -2.551 1.00 53.25 101 ASN A N 1
ATOM 824 C CA . ASN A 1 101 ? 10.412 7.209 -1.980 1.00 53.25 101 ASN A CA 1
ATOM 825 C C . ASN A 1 101 ? 9.517 5.978 -1.766 1.00 53.25 101 ASN A C 1
ATOM 827 O O . ASN A 1 101 ? 8.490 5.840 -2.427 1.00 53.25 101 ASN A O 1
ATOM 831 N N . SER A 1 102 ? 9.876 5.073 -0.867 1.00 58.69 102 SER A N 1
ATOM 832 C CA . SER A 1 102 ? 8.905 4.107 -0.399 1.00 58.69 102 SER A CA 1
ATOM 833 C C . SER A 1 102 ? 7.915 4.824 0.515 1.00 58.69 102 SER A C 1
ATOM 835 O O . SER A 1 102 ? 8.252 5.770 1.237 1.00 58.69 102 SER A O 1
ATOM 837 N N . PHE A 1 103 ? 6.671 4.377 0.462 1.00 76.00 103 PHE A N 1
ATOM 838 C CA . PHE A 1 103 ? 5.618 4.912 1.302 1.00 76.00 103 PHE A CA 1
ATOM 839 C C . PHE A 1 103 ? 5.796 4.404 2.741 1.00 76.00 103 PHE A C 1
ATOM 841 O O . PHE A 1 103 ? 5.965 3.200 2.965 1.00 76.00 103 PHE A O 1
ATOM 848 N N . GLY A 1 104 ? 5.792 5.306 3.729 1.00 82.81 104 GLY A N 1
ATOM 849 C CA . GLY A 1 104 ? 6.256 4.963 5.074 1.00 82.81 104 GLY A CA 1
ATOM 850 C C . GLY A 1 104 ? 5.930 5.950 6.198 1.00 82.81 104 GLY A C 1
ATOM 851 O O . GLY A 1 104 ? 5.208 6.930 6.008 1.00 82.81 104 GLY A O 1
ATOM 852 N N . ILE A 1 105 ? 6.462 5.635 7.382 1.00 85.25 105 ILE A N 1
ATOM 853 C CA . ILE A 1 105 ? 6.331 6.359 8.659 1.00 85.25 105 ILE A CA 1
ATOM 854 C C . ILE A 1 105 ? 7.731 6.430 9.270 1.00 85.25 105 ILE A C 1
ATOM 856 O O . ILE A 1 105 ? 8.328 5.386 9.544 1.00 85.25 105 ILE A O 1
ATOM 860 N N . GLY A 1 106 ? 8.268 7.632 9.479 1.00 81.75 106 GLY A N 1
ATOM 861 C CA . GLY A 1 106 ? 9.651 7.834 9.924 1.00 81.75 106 GLY A CA 1
ATOM 862 C C . GLY A 1 106 ? 10.667 6.965 9.162 1.00 81.75 106 GLY A C 1
ATOM 863 O O . GLY A 1 106 ? 10.785 7.047 7.942 1.00 81.75 106 GLY A O 1
ATOM 864 N N . ASP A 1 107 ? 11.378 6.099 9.893 1.00 82.06 107 ASP A N 1
ATOM 865 C CA . ASP A 1 107 ? 12.373 5.159 9.347 1.00 82.06 107 ASP A CA 1
ATOM 866 C C . ASP A 1 107 ? 11.772 3.813 8.886 1.00 82.06 107 ASP A C 1
ATOM 868 O O . ASP A 1 107 ? 12.506 2.840 8.710 1.00 82.06 107 ASP A O 1
ATOM 872 N N . TYR A 1 108 ? 10.453 3.699 8.738 1.00 86.88 108 TYR A N 1
ATOM 873 C CA . TYR A 1 108 ? 9.763 2.458 8.377 1.00 86.88 108 TYR A CA 1
ATOM 874 C C . TYR A 1 108 ? 9.052 2.581 7.030 1.00 86.88 108 TYR A C 1
ATOM 876 O O . TYR A 1 108 ? 8.478 3.613 6.703 1.00 86.88 108 TYR A O 1
ATOM 884 N N . CYS A 1 109 ? 9.032 1.484 6.279 1.00 88.50 109 CYS A N 1
ATOM 885 C CA . CYS A 1 109 ? 8.409 1.352 4.964 1.00 88.50 109 CYS A CA 1
ATOM 886 C C . CYS A 1 109 ? 7.307 0.295 5.003 1.00 88.50 109 CYS A C 1
ATOM 888 O O . CYS A 1 109 ? 7.547 -0.784 5.548 1.00 88.50 109 CYS A O 1
ATOM 890 N N . PHE A 1 110 ? 6.152 0.543 4.382 1.00 92.06 110 PHE A N 1
ATOM 891 C CA . PHE A 1 110 ? 5.166 -0.516 4.141 1.00 92.06 110 PHE A CA 1
ATOM 892 C C . PHE A 1 110 ? 5.746 -1.573 3.198 1.00 92.06 110 PHE A C 1
ATOM 894 O O . PHE A 1 110 ? 6.333 -1.231 2.182 1.00 92.06 110 PHE A O 1
ATOM 901 N N . VAL A 1 111 ? 5.605 -2.856 3.535 1.00 92.88 111 VAL A N 1
ATOM 902 C CA . VAL A 1 111 ? 6.172 -3.953 2.717 1.00 92.88 111 VAL A CA 1
ATOM 903 C C . VAL A 1 111 ? 5.156 -5.017 2.334 1.00 92.88 111 VAL A C 1
ATOM 905 O O . VAL A 1 111 ? 5.494 -5.979 1.661 1.00 92.88 111 VAL A O 1
ATOM 908 N N . VAL A 1 112 ? 3.909 -4.885 2.778 1.00 95.94 112 VAL A N 1
ATOM 909 C CA . VAL A 1 112 ? 2.843 -5.820 2.417 1.00 95.94 112 VAL A CA 1
ATOM 910 C C . VAL A 1 112 ? 1.859 -5.080 1.528 1.00 95.94 112 VAL A C 1
ATOM 912 O O . VAL A 1 112 ? 1.002 -4.350 2.020 1.00 95.94 112 VAL A O 1
ATOM 915 N N . GLY A 1 113 ? 2.000 -5.241 0.217 1.00 96.06 113 GLY A N 1
ATOM 916 C CA . GLY A 1 113 ? 1.223 -4.480 -0.750 1.00 96.06 113 GLY A CA 1
ATOM 917 C C . GLY A 1 113 ? 1.858 -4.455 -2.130 1.00 96.06 113 GLY A C 1
ATOM 918 O O . GLY A 1 113 ? 2.794 -5.201 -2.409 1.00 96.06 113 GLY A O 1
ATOM 919 N N . PHE A 1 114 ? 1.338 -3.590 -2.991 1.00 95.31 114 PHE A N 1
ATOM 920 C CA . PHE A 1 114 ? 1.895 -3.349 -4.315 1.00 95.31 114 PHE A CA 1
ATOM 921 C C . PHE A 1 114 ? 1.692 -1.903 -4.762 1.00 95.31 114 PHE A C 1
ATOM 923 O O . PHE A 1 114 ? 0.689 -1.268 -4.430 1.00 95.31 114 PHE A O 1
ATOM 930 N N . GLU A 1 115 ? 2.598 -1.434 -5.612 1.00 93.06 115 GLU A N 1
ATOM 931 C CA . GLU A 1 115 ? 2.375 -0.281 -6.476 1.00 93.06 115 GLU A CA 1
ATOM 932 C C . GLU A 1 115 ? 1.725 -0.756 -7.784 1.00 93.06 115 GLU A C 1
ATOM 934 O O . GLU A 1 115 ? 2.151 -1.746 -8.383 1.00 93.06 115 GLU A O 1
ATOM 939 N N . ALA A 1 116 ? 0.685 -0.059 -8.234 1.00 92.06 116 ALA A N 1
ATOM 940 C CA . ALA A 1 116 ? -0.010 -0.301 -9.486 1.00 92.06 116 ALA A CA 1
ATOM 941 C C . ALA A 1 116 ? 0.141 0.893 -10.435 1.00 92.06 116 ALA A C 1
ATOM 943 O O . ALA A 1 116 ? -0.142 2.035 -10.070 1.00 92.06 116 ALA A O 1
ATOM 944 N N . VAL A 1 117 ? 0.516 0.595 -11.680 1.00 88.38 117 VAL A N 1
ATOM 945 C CA . VAL A 1 117 ? 0.686 1.571 -12.765 1.00 88.38 117 VAL A CA 1
ATOM 946 C C . VAL A 1 117 ? -0.183 1.160 -13.949 1.00 88.38 117 VAL A C 1
ATOM 948 O O . VAL A 1 117 ? -0.190 -0.008 -14.354 1.00 88.38 117 VAL A O 1
ATOM 951 N N . ASP A 1 118 ? -0.958 2.096 -14.489 1.00 86.56 118 ASP A N 1
ATOM 952 C CA . ASP A 1 118 ? -1.855 1.829 -15.615 1.00 86.56 118 ASP A CA 1
ATOM 953 C C . ASP A 1 118 ? -1.038 1.494 -16.879 1.00 86.56 118 ASP A C 1
ATOM 955 O O . ASP A 1 118 ? -0.158 2.245 -17.291 1.00 86.56 118 ASP A O 1
ATOM 959 N N . LYS A 1 119 ? -1.331 0.360 -17.534 1.00 80.12 119 LYS A N 1
ATOM 960 C CA . LYS A 1 119 ? -0.650 -0.060 -18.780 1.00 80.12 119 LYS A CA 1
ATOM 961 C C . LYS A 1 119 ? -0.913 0.873 -19.955 1.00 80.12 119 LYS A C 1
ATOM 963 O O . LYS A 1 119 ? -0.206 0.804 -20.962 1.00 80.12 119 LYS A O 1
ATOM 968 N N . THR A 1 120 ? -2.001 1.625 -19.886 1.00 76.75 120 THR A N 1
ATOM 969 C CA . THR A 1 120 ? -2.489 2.501 -20.947 1.00 76.75 120 THR A CA 1
ATOM 970 C C . THR A 1 120 ? -2.051 3.946 -20.753 1.00 76.75 120 THR A C 1
ATOM 972 O O . THR A 1 120 ? -2.060 4.706 -21.725 1.00 76.75 120 THR A O 1
ATOM 975 N N . ASP A 1 121 ? -1.606 4.298 -19.547 1.00 71.00 121 ASP A N 1
ATOM 976 C CA . ASP A 1 121 ? -1.035 5.599 -19.240 1.00 71.00 121 ASP A CA 1
ATOM 977 C C . ASP A 1 121 ? 0.433 5.641 -19.687 1.00 71.00 121 ASP A C 1
ATOM 979 O O . ASP A 1 121 ? 1.349 5.196 -19.001 1.00 71.00 121 ASP A O 1
ATOM 983 N N . GLY A 1 122 ? 0.657 6.133 -20.907 1.00 57.38 122 GLY A N 1
ATOM 984 C CA . GLY A 1 122 ? 1.987 6.200 -21.517 1.00 57.38 122 GLY A CA 1
ATOM 985 C C . GLY A 1 122 ? 2.960 7.163 -20.827 1.00 57.38 122 GLY A C 1
ATOM 986 O O . GLY A 1 122 ? 4.155 7.093 -21.115 1.00 57.38 122 GLY A O 1
ATOM 987 N N . ASP A 1 123 ? 2.461 8.024 -19.934 1.00 63.81 123 ASP A N 1
ATOM 988 C CA . ASP A 1 123 ? 3.231 9.070 -19.258 1.00 63.81 123 ASP A CA 1
ATOM 989 C C . ASP A 1 123 ? 3.399 8.806 -17.742 1.00 63.81 123 ASP A C 1
ATOM 991 O O . ASP A 1 123 ? 4.018 9.622 -17.058 1.00 63.81 123 ASP A O 1
ATOM 995 N N . ASN A 1 124 ? 2.907 7.668 -17.215 1.00 59.69 124 ASN A N 1
ATOM 996 C CA . ASN A 1 124 ? 2.908 7.326 -15.777 1.00 59.69 124 ASN A CA 1
ATOM 997 C C . ASN A 1 124 ? 2.391 8.481 -14.896 1.00 59.69 124 ASN A C 1
ATOM 999 O O . ASN A 1 124 ? 2.982 8.831 -13.871 1.00 59.69 124 ASN A O 1
ATOM 1003 N N . THR A 1 125 ? 1.310 9.122 -15.330 1.00 66.75 125 THR A N 1
ATOM 1004 C CA . THR A 1 125 ? 0.691 10.254 -14.636 1.00 66.75 125 THR A CA 1
ATOM 1005 C C . THR A 1 125 ? -0.056 9.835 -13.376 1.00 66.75 125 THR A C 1
ATOM 1007 O O . THR A 1 125 ? -0.332 10.681 -12.529 1.00 66.75 125 THR A O 1
ATOM 1010 N N . GLU A 1 126 ? -0.350 8.546 -13.210 1.00 75.38 126 GLU A N 1
ATOM 1011 C CA . GLU A 1 126 ? -0.981 8.003 -12.012 1.00 75.38 126 GLU A CA 1
ATOM 1012 C C . GLU A 1 126 ? -0.123 6.907 -11.360 1.00 75.38 126 GLU A C 1
ATOM 1014 O O . GLU A 1 126 ? 0.296 5.954 -12.018 1.00 75.38 126 GLU A O 1
ATOM 1019 N N . SER A 1 127 ? 0.102 7.028 -10.048 1.00 81.44 127 SER A N 1
ATOM 1020 C CA . SER A 1 127 ? 0.655 5.954 -9.210 1.00 81.44 127 SER A CA 1
ATOM 1021 C C . SER A 1 127 ? -0.331 5.623 -8.093 1.00 81.44 127 SER A C 1
ATOM 1023 O O . SER A 1 127 ? -0.911 6.520 -7.465 1.00 81.44 127 SER A O 1
ATOM 1025 N N . ILE A 1 128 ? -0.560 4.326 -7.883 1.00 90.94 128 ILE A N 1
ATOM 1026 C CA . ILE A 1 128 ? -1.484 3.805 -6.878 1.00 90.94 128 ILE A CA 1
ATOM 1027 C C . ILE A 1 128 ? -0.743 2.803 -5.996 1.00 90.94 128 ILE A C 1
ATOM 1029 O O . ILE A 1 128 ? -0.419 1.715 -6.456 1.00 90.94 128 ILE A O 1
ATOM 1033 N N . SER A 1 129 ? -0.562 3.110 -4.717 1.00 92.44 129 SER A N 1
ATOM 1034 C CA . SER A 1 129 ? -0.073 2.151 -3.722 1.00 92.44 129 SER A CA 1
ATOM 1035 C C . SER A 1 129 ? -1.250 1.497 -3.002 1.00 92.44 129 SER A C 1
ATOM 1037 O O . SER A 1 129 ? -2.118 2.182 -2.455 1.00 92.44 129 SER A O 1
ATOM 1039 N N . VAL A 1 130 ? -1.282 0.166 -2.991 1.00 95.50 130 VAL A N 1
ATOM 1040 C CA . VAL A 1 130 ? -2.249 -0.658 -2.255 1.00 95.50 130 VAL A CA 1
ATOM 1041 C C . VAL A 1 130 ? -1.497 -1.396 -1.156 1.00 95.50 130 VAL A C 1
ATOM 1043 O O . VAL A 1 130 ? -0.722 -2.304 -1.435 1.00 95.50 130 VAL A O 1
ATOM 1046 N N . LEU A 1 131 ? -1.720 -1.002 0.094 1.00 95.62 131 LEU A N 1
ATOM 1047 C CA . LEU A 1 131 ? -0.877 -1.348 1.236 1.00 95.62 131 LEU A CA 1
ATOM 1048 C C . LEU A 1 131 ? -1.708 -1.941 2.372 1.00 95.62 131 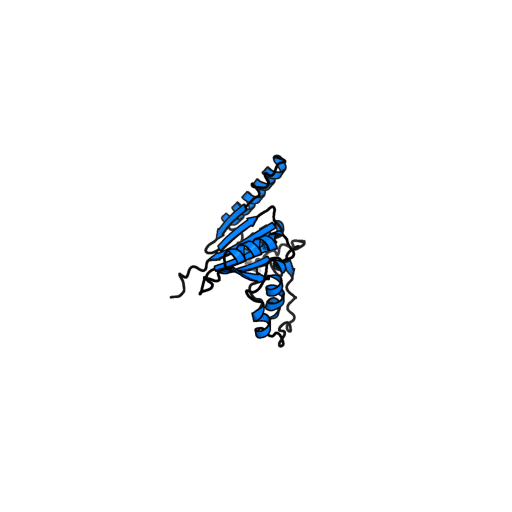LEU A C 1
ATOM 1050 O O . LEU A 1 131 ? -2.804 -1.465 2.671 1.00 95.62 131 LEU A O 1
ATOM 1054 N N . LYS A 1 132 ? -1.161 -2.934 3.068 1.00 95.38 132 LYS A N 1
ATOM 1055 C CA . LYS A 1 132 ? -1.636 -3.300 4.401 1.00 95.38 132 LYS A CA 1
ATOM 1056 C C . LYS A 1 132 ? -1.133 -2.288 5.411 1.00 95.38 132 LYS A C 1
ATOM 1058 O O . LYS A 1 132 ? 0.046 -1.954 5.447 1.00 95.38 132 LYS A O 1
ATOM 1063 N N . CYS A 1 133 ? -2.052 -1.828 6.240 1.00 91.81 133 CYS A N 1
ATOM 1064 C CA . CYS A 1 133 ? -1.799 -0.808 7.234 1.00 91.81 133 CYS A CA 1
ATOM 1065 C C . CYS A 1 133 ? -2.800 -1.016 8.368 1.00 91.81 133 CYS A C 1
ATOM 1067 O O . CYS A 1 133 ? -4.014 -0.927 8.164 1.00 91.81 133 CYS A O 1
ATOM 1069 N N . THR A 1 134 ? -2.313 -1.338 9.562 1.00 90.50 134 THR A N 1
ATOM 1070 C CA . THR A 1 134 ? -3.144 -1.322 10.765 1.00 90.50 134 THR A CA 1
ATOM 1071 C C . THR A 1 134 ? -3.708 0.076 10.959 1.00 90.50 134 THR A C 1
ATOM 1073 O O . THR A 1 134 ? -3.187 1.070 10.450 1.00 90.50 134 THR A O 1
ATOM 1076 N N . ARG A 1 135 ? -4.783 0.177 11.732 1.00 85.38 135 ARG A N 1
ATOM 1077 C CA . ARG A 1 135 ? -5.392 1.478 11.993 1.00 85.38 135 ARG A CA 1
ATOM 1078 C C . ARG A 1 135 ? -4.402 2.457 12.619 1.00 85.38 135 ARG A C 1
ATOM 1080 O O . ARG A 1 135 ? -4.366 3.613 12.225 1.00 85.38 135 ARG A O 1
ATOM 1087 N N . GLU A 1 136 ? -3.631 2.004 13.601 1.00 86.50 136 GLU A N 1
ATOM 1088 C CA . GLU A 1 136 ? -2.676 2.859 14.304 1.00 86.50 136 GLU A CA 1
ATOM 1089 C C . GLU A 1 136 ? -1.575 3.360 13.360 1.00 86.50 136 GLU A C 1
ATOM 1091 O O . GLU A 1 136 ? -1.285 4.556 13.344 1.00 86.50 136 GLU A O 1
ATOM 1096 N N . GLU A 1 137 ? -1.048 2.478 12.502 1.00 90.25 137 GLU A N 1
ATOM 1097 C CA . GLU A 1 137 ? -0.132 2.861 11.421 1.00 90.25 137 GLU A CA 1
ATOM 1098 C C . GLU A 1 137 ? -0.783 3.900 10.496 1.00 90.25 137 GLU A C 1
ATOM 1100 O O . GLU A 1 137 ? -0.160 4.910 10.183 1.00 90.25 137 GLU A O 1
ATOM 1105 N N . PHE A 1 138 ? -2.050 3.721 10.110 1.00 88.25 138 PHE A N 1
ATOM 1106 C CA . PHE A 1 138 ? -2.740 4.657 9.222 1.00 88.25 138 PHE A CA 1
ATOM 1107 C C . PHE A 1 138 ? -2.921 6.036 9.866 1.00 88.25 138 PHE A C 1
ATOM 1109 O O . PHE A 1 138 ? -2.660 7.058 9.235 1.00 88.25 138 PHE A O 1
ATOM 1116 N N . GLU A 1 139 ? -3.335 6.087 11.134 1.00 85.19 139 GLU A N 1
ATOM 1117 C CA . GLU A 1 139 ? -3.520 7.349 11.856 1.00 85.19 139 GLU A CA 1
ATOM 1118 C C . GLU A 1 139 ? -2.207 8.132 11.999 1.00 85.19 139 GLU A C 1
ATOM 1120 O O . GLU A 1 139 ? -2.218 9.365 11.954 1.00 85.19 139 GLU A O 1
ATOM 1125 N N . ILE A 1 140 ? -1.077 7.440 12.158 1.00 86.38 140 ILE A N 1
ATOM 1126 C CA . ILE A 1 140 ? 0.249 8.068 12.236 1.00 86.38 140 ILE A CA 1
ATOM 1127 C C . ILE A 1 140 ? 0.734 8.479 10.861 1.00 86.38 140 ILE A C 1
ATOM 1129 O O . ILE A 1 140 ? 1.176 9.613 10.703 1.00 86.38 140 ILE A O 1
ATOM 1133 N N . PHE A 1 141 ? 0.578 7.607 9.866 1.00 87.19 141 PHE A N 1
ATOM 1134 C CA . PHE A 1 141 ? 0.864 7.924 8.475 1.00 87.19 141 PHE A CA 1
ATOM 1135 C C . PHE A 1 141 ? 0.179 9.233 8.067 1.00 87.19 141 PHE A C 1
ATOM 1137 O O . PHE A 1 141 ? 0.827 10.121 7.510 1.00 87.19 141 PHE A O 1
ATOM 1144 N N . LEU A 1 142 ? -1.104 9.392 8.413 1.00 84.62 142 LEU A N 1
ATOM 1145 C CA . LEU A 1 142 ? -1.848 10.616 8.140 1.00 84.62 142 LEU A CA 1
ATOM 1146 C C . LEU A 1 142 ? -1.255 11.845 8.846 1.00 84.62 142 LEU A C 1
ATOM 1148 O O . LEU A 1 142 ? -1.116 12.898 8.228 1.00 84.62 142 LEU A O 1
ATOM 1152 N N . LYS A 1 143 ? -0.887 11.724 10.124 1.00 81.62 143 LYS A N 1
ATOM 1153 C CA . LYS A 1 143 ? -0.304 12.836 10.892 1.00 81.62 143 LYS A CA 1
ATOM 1154 C C . LYS A 1 143 ? 1.077 13.235 10.385 1.00 81.62 143 LYS A C 1
ATOM 1156 O O . LYS A 1 143 ? 1.344 14.423 10.254 1.00 81.62 143 LYS A O 1
ATOM 1161 N N . GLU A 1 144 ? 1.949 12.277 10.087 1.00 84.38 144 GLU A N 1
ATOM 1162 C CA . GLU A 1 144 ? 3.313 12.572 9.635 1.00 84.38 144 GLU A CA 1
ATOM 1163 C C . GLU A 1 144 ? 3.342 13.156 8.221 1.00 84.38 144 GLU A C 1
ATOM 1165 O O . GLU A 1 144 ? 4.079 14.106 7.964 1.00 84.38 144 GLU A O 1
ATOM 1170 N N . ASN A 1 145 ? 2.518 12.631 7.309 1.00 79.56 145 ASN A N 1
ATOM 1171 C CA . ASN A 1 145 ? 2.562 13.031 5.901 1.00 79.56 145 ASN A CA 1
ATOM 1172 C C . ASN A 1 145 ? 1.684 14.252 5.584 1.00 79.56 145 ASN A C 1
ATOM 1174 O O . ASN A 1 145 ? 1.926 14.929 4.585 1.00 79.56 145 ASN A O 1
ATOM 1178 N N . PHE A 1 146 ? 0.680 14.553 6.416 1.00 79.38 146 PHE A N 1
ATOM 1179 C CA . PHE A 1 146 ? -0.276 15.639 6.154 1.00 79.38 146 PHE A CA 1
ATOM 1180 C C . PHE A 1 146 ? -0.444 16.630 7.317 1.00 79.38 146 PHE A C 1
ATOM 1182 O O . PHE A 1 146 ? -1.083 17.667 7.135 1.00 79.38 146 PHE A O 1
ATOM 1189 N N . GLY A 1 147 ? 0.156 16.367 8.482 1.00 75.00 147 GLY A N 1
ATOM 1190 C CA . GLY A 1 147 ? 0.113 17.253 9.647 1.00 75.00 147 GLY A CA 1
ATOM 1191 C C . GLY A 1 147 ? -1.280 17.405 10.263 1.00 75.00 147 GLY A C 1
ATOM 1192 O O . GLY A 1 147 ? -2.163 16.563 10.096 1.00 75.00 147 GLY A O 1
ATOM 1193 N N . ASP A 1 148 ? -1.483 18.525 10.960 1.00 73.00 148 ASP A N 1
ATOM 1194 C CA . ASP A 1 148 ? -2.744 18.887 11.627 1.00 73.00 148 ASP A CA 1
ATOM 1195 C C . ASP A 1 148 ? -3.783 19.506 10.666 1.00 73.00 148 ASP A C 1
ATOM 1197 O O . ASP A 1 148 ? -4.542 20.398 11.047 1.00 73.00 148 ASP A O 1
ATOM 1201 N N . ASP A 1 149 ? -3.819 19.088 9.397 1.00 72.94 149 ASP A N 1
ATOM 1202 C CA . ASP A 1 149 ? -4.812 19.601 8.446 1.00 72.94 149 ASP A CA 1
ATOM 1203 C C . ASP A 1 149 ? -6.233 19.265 8.933 1.00 72.94 149 ASP A C 1
ATOM 1205 O O . ASP A 1 149 ? -6.557 18.110 9.226 1.00 72.94 149 ASP A O 1
ATOM 1209 N N . ASP A 1 150 ? -7.110 20.273 8.997 1.00 71.62 150 ASP A N 1
ATOM 1210 C CA . ASP A 1 150 ? -8.486 20.124 9.483 1.00 71.62 150 ASP A CA 1
ATOM 1211 C C . ASP A 1 150 ? -9.240 18.986 8.771 1.00 71.62 150 ASP A C 1
ATOM 1213 O O . ASP A 1 150 ? -10.081 18.319 9.376 1.00 71.62 150 ASP A O 1
ATOM 1217 N N . LYS A 1 151 ? -8.960 18.719 7.487 1.00 69.38 151 LYS A N 1
ATOM 1218 C CA . LYS A 1 151 ? -9.587 17.611 6.747 1.00 69.38 151 LYS A CA 1
ATOM 1219 C C . LYS A 1 151 ? -9.123 16.258 7.263 1.00 69.38 151 LYS A C 1
ATOM 1221 O O . LYS A 1 151 ? -9.941 15.349 7.343 1.00 69.38 151 LYS A O 1
ATOM 1226 N N . ILE A 1 152 ? -7.851 16.136 7.627 1.00 71.56 152 ILE A N 1
ATOM 1227 C CA . ILE A 1 152 ? -7.272 14.923 8.208 1.00 71.56 152 ILE A CA 1
ATOM 1228 C C . ILE A 1 152 ? -7.789 14.719 9.629 1.00 71.56 152 ILE A C 1
ATOM 1230 O O . ILE A 1 152 ? -8.199 13.617 9.982 1.00 71.56 152 ILE A O 1
ATOM 1234 N N . MET A 1 153 ? -7.889 15.785 10.423 1.00 71.31 153 MET A N 1
ATOM 1235 C CA . MET A 1 153 ? -8.452 15.701 11.774 1.00 71.31 153 MET A CA 1
ATOM 1236 C C . MET A 1 153 ? -9.939 15.328 11.760 1.00 71.31 153 MET A C 1
ATOM 1238 O O . MET A 1 153 ? -10.376 14.515 12.577 1.00 71.31 153 MET A O 1
ATOM 1242 N N . ASN A 1 154 ? -10.706 15.840 10.794 1.00 72.69 154 ASN A N 1
ATOM 1243 C CA . ASN A 1 154 ? -12.086 15.404 10.567 1.00 72.69 154 ASN A CA 1
ATOM 1244 C C . ASN A 1 154 ? -12.154 13.940 10.104 1.00 72.69 154 ASN A C 1
ATOM 1246 O O . ASN A 1 154 ? -13.010 13.195 10.568 1.00 72.69 154 ASN A O 1
ATOM 1250 N N . LEU A 1 155 ? -11.218 13.499 9.258 1.00 71.81 155 LEU A N 1
ATOM 1251 C CA . LEU A 1 155 ? -11.114 12.109 8.812 1.00 71.81 155 LEU A CA 1
ATOM 1252 C C . LEU A 1 155 ? -10.883 11.141 9.983 1.00 71.81 155 LEU A C 1
ATOM 1254 O O . LEU A 1 155 ? -11.544 10.110 10.098 1.00 71.81 155 LEU A O 1
ATOM 1258 N N . LEU A 1 156 ? -9.963 11.503 10.878 1.00 71.06 156 LEU A N 1
ATOM 1259 C CA . LEU A 1 156 ? -9.656 10.756 12.096 1.00 71.06 156 LEU A CA 1
ATOM 1260 C C . LEU A 1 156 ? -10.847 10.736 13.067 1.00 71.06 156 LEU A C 1
ATOM 1262 O O . LEU A 1 156 ? -11.114 9.716 13.707 1.00 71.06 156 LEU A O 1
ATOM 1266 N N . ALA A 1 157 ? -11.592 11.842 13.162 1.00 74.00 157 ALA A N 1
ATOM 1267 C CA . ALA A 1 157 ? -12.819 11.904 13.951 1.00 74.00 157 ALA A CA 1
ATOM 1268 C C . ALA A 1 157 ? -13.914 10.988 13.377 1.00 74.00 157 ALA A C 1
ATOM 1270 O O . ALA A 1 157 ? -14.516 10.224 14.132 1.00 74.00 157 ALA A O 1
ATOM 1271 N N . ASP A 1 158 ? -14.106 10.986 12.054 1.00 71.38 158 ASP A N 1
ATOM 1272 C CA . ASP A 1 158 ? -15.070 10.119 11.367 1.00 71.38 158 ASP A CA 1
ATOM 1273 C C . ASP A 1 158 ? -14.758 8.631 11.573 1.00 71.38 158 ASP A C 1
ATOM 1275 O O . ASP A 1 158 ? -15.674 7.831 11.784 1.00 71.38 158 ASP A O 1
ATOM 1279 N N . ILE A 1 159 ? -13.475 8.249 11.544 1.00 70.19 159 ILE A N 1
ATOM 1280 C CA . ILE A 1 159 ? -13.025 6.888 11.883 1.00 70.19 159 ILE A CA 1
ATOM 1281 C C . ILE A 1 159 ? -13.491 6.534 13.299 1.00 70.19 159 ILE A C 1
ATOM 1283 O O . ILE A 1 159 ? -14.208 5.553 13.498 1.00 70.19 159 ILE A O 1
ATOM 1287 N N . LYS A 1 160 ? -13.147 7.381 14.274 1.00 70.62 160 LYS A N 1
ATOM 1288 C CA . LYS A 1 160 ? -13.445 7.159 15.692 1.00 70.62 160 LYS A CA 1
ATOM 1289 C C . LYS A 1 160 ? -14.946 7.083 15.988 1.00 70.62 160 LYS A C 1
ATOM 1291 O O . LYS A 1 160 ? -15.372 6.258 16.798 1.00 70.62 160 LYS A O 1
ATOM 1296 N N . ASP A 1 161 ? -15.753 7.924 15.351 1.00 71.12 161 ASP A N 1
ATOM 1297 C CA . ASP A 1 161 ? -17.206 7.925 15.532 1.00 71.12 161 ASP A CA 1
ATOM 1298 C C . ASP A 1 161 ? -17.857 6.669 14.949 1.00 71.12 161 ASP A C 1
ATOM 1300 O O . ASP A 1 161 ? -18.751 6.085 15.575 1.00 71.12 161 ASP A O 1
ATOM 1304 N N . LYS A 1 162 ? -17.375 6.197 13.794 1.00 68.12 162 LYS A N 1
ATOM 1305 C CA . LYS A 1 162 ? -17.850 4.942 13.204 1.00 68.12 162 LYS A CA 1
ATOM 1306 C C . LYS A 1 162 ? -17.505 3.735 14.084 1.00 68.12 162 LYS A C 1
ATOM 1308 O O . LYS A 1 162 ? -18.365 2.873 14.259 1.00 68.12 162 LYS A O 1
ATOM 1313 N N . ASP A 1 163 ? -16.342 3.704 14.736 1.00 64.50 163 ASP A N 1
ATOM 1314 C CA . ASP A 1 163 ? -16.012 2.634 15.695 1.00 64.50 163 ASP A CA 1
ATOM 1315 C C . ASP A 1 163 ? -16.920 2.625 16.917 1.00 64.50 163 ASP A C 1
ATOM 1317 O O . ASP A 1 163 ? -17.407 1.575 17.339 1.00 64.50 163 ASP A O 1
ATOM 1321 N N . ASN A 1 164 ? -17.178 3.802 17.490 1.00 64.75 164 ASN A N 1
ATOM 1322 C CA . ASN A 1 164 ? -18.064 3.923 18.646 1.00 64.75 164 ASN A CA 1
ATOM 1323 C C . ASN A 1 164 ? -19.473 3.414 18.310 1.00 64.75 164 ASN A C 1
ATOM 1325 O O . ASN A 1 164 ? -20.140 2.789 19.144 1.00 64.75 164 ASN A O 1
ATOM 1329 N N . LYS A 1 165 ? -19.916 3.635 17.070 1.00 65.44 165 LYS A N 1
ATOM 1330 C CA . LYS A 1 165 ? -21.176 3.101 16.560 1.00 65.44 165 LYS A CA 1
ATOM 1331 C C . LYS A 1 165 ? -21.133 1.576 16.395 1.00 65.44 165 LYS A C 1
ATOM 1333 O O . LYS A 1 165 ? -22.025 0.897 16.898 1.00 65.44 165 LYS A O 1
ATOM 1338 N N . LEU A 1 166 ? -20.073 1.026 15.798 1.00 61.97 166 LEU A N 1
ATOM 1339 C CA . LEU A 1 166 ? -19.887 -0.425 15.635 1.00 61.97 166 LEU A CA 1
ATOM 1340 C C . LEU A 1 166 ? -19.876 -1.170 16.982 1.00 61.97 166 LEU A C 1
ATOM 1342 O O . LEU A 1 166 ? -20.540 -2.197 17.138 1.00 61.97 166 LEU A O 1
ATOM 1346 N N . ILE A 1 167 ? -19.181 -0.621 17.983 1.00 62.56 167 ILE A N 1
ATOM 1347 C CA . ILE A 1 167 ? -19.095 -1.188 19.337 1.00 62.56 167 ILE A CA 1
ATOM 1348 C C . ILE A 1 167 ? -20.454 -1.138 20.052 1.00 62.56 167 ILE A C 1
ATOM 1350 O O . ILE A 1 167 ? -20.805 -2.069 20.780 1.00 62.56 167 ILE A O 1
ATOM 1354 N N . SER A 1 168 ? -21.226 -0.064 19.865 1.00 64.50 168 SER A N 1
ATOM 1355 C CA . SER A 1 168 ? -22.500 0.135 20.571 1.00 64.50 168 SER A CA 1
ATOM 1356 C C . SER A 1 168 ? -23.684 -0.616 19.954 1.00 64.50 168 SER A C 1
ATOM 1358 O O . SER A 1 168 ? -24.595 -1.002 20.689 1.00 64.50 168 SER A O 1
ATOM 1360 N N . GLU A 1 169 ? -23.676 -0.871 18.643 1.00 64.50 169 GLU A N 1
ATOM 1361 C CA . GLU A 1 169 ? -24.789 -1.529 17.941 1.00 64.50 169 GLU A CA 1
ATOM 1362 C C . GLU A 1 169 ? -24.624 -3.058 17.826 1.00 64.50 169 GLU A C 1
ATOM 1364 O O . GLU A 1 169 ? -25.589 -3.761 17.514 1.00 64.50 169 GLU A O 1
ATOM 1369 N N . GLY A 1 170 ? -23.438 -3.607 18.136 1.00 55.03 170 GLY A N 1
ATOM 1370 C CA . GLY A 1 170 ? -23.190 -5.056 18.224 1.00 55.03 170 GLY A CA 1
ATOM 1371 C C . GLY A 1 170 ? -23.428 -5.830 16.920 1.00 55.03 170 GLY A C 1
ATOM 1372 O O . GLY A 1 170 ? -23.530 -7.059 16.938 1.00 55.03 170 GLY A O 1
ATOM 1373 N N . LYS A 1 171 ? -23.560 -5.114 15.802 1.00 51.91 171 LYS A N 1
ATOM 1374 C CA . LYS A 1 171 ? -23.755 -5.631 14.451 1.00 51.91 171 LYS A CA 1
ATOM 1375 C C . LYS A 1 171 ? -23.021 -4.703 13.492 1.00 51.91 171 LYS A C 1
ATOM 1377 O O . LYS A 1 171 ? -23.520 -3.627 13.187 1.00 51.91 171 LYS A O 1
ATOM 1382 N N . ALA A 1 172 ? -21.855 -5.127 13.025 1.00 46.91 172 ALA A N 1
ATOM 1383 C CA . ALA A 1 172 ? -21.384 -4.661 11.734 1.00 46.91 172 ALA A CA 1
ATOM 1384 C C . ALA A 1 172 ? -22.240 -5.389 10.689 1.00 46.91 172 ALA A C 1
ATOM 1386 O O . ALA A 1 172 ? -22.285 -6.621 10.689 1.00 46.91 172 ALA A O 1
ATOM 1387 N N . ASP A 1 173 ? -22.974 -4.660 9.851 1.00 48.84 173 ASP A N 1
ATOM 1388 C CA . ASP A 1 173 ? -23.260 -5.210 8.529 1.00 48.84 173 ASP A CA 1
ATOM 1389 C C . ASP A 1 173 ? -21.895 -5.284 7.836 1.00 48.84 173 ASP A C 1
ATOM 1391 O O . ASP A 1 173 ? -21.171 -4.289 7.796 1.00 48.84 173 ASP A O 1
ATOM 1395 N N . GLU A 1 174 ? -21.497 -6.467 7.374 1.00 43.28 174 GLU A N 1
ATOM 1396 C CA . GLU A 1 174 ? -20.180 -6.700 6.765 1.00 43.28 174 GLU A CA 1
ATOM 1397 C C . GLU A 1 174 ? -19.960 -5.801 5.524 1.00 43.28 174 GLU A C 1
ATOM 1399 O O . GLU A 1 174 ? -18.831 -5.589 5.096 1.00 43.28 174 GLU A O 1
ATOM 1404 N N . ASN A 1 175 ? -21.033 -5.205 4.982 1.00 43.81 175 ASN A N 1
ATOM 1405 C CA . ASN A 1 175 ? -20.986 -4.242 3.878 1.00 43.81 175 ASN A CA 1
ATOM 1406 C C . ASN A 1 175 ? -20.939 -2.758 4.310 1.00 43.81 175 ASN A C 1
ATOM 1408 O O . ASN A 1 175 ? -20.732 -1.901 3.453 1.00 43.81 175 ASN A O 1
ATOM 1412 N N . ASP A 1 176 ? -21.131 -2.442 5.597 1.00 41.84 176 ASP A N 1
ATOM 1413 C CA . ASP A 1 176 ? -21.069 -1.075 6.162 1.00 41.84 176 ASP A CA 1
ATOM 1414 C C . ASP A 1 176 ? -19.678 -0.726 6.726 1.00 41.84 176 ASP A C 1
ATOM 1416 O O . ASP A 1 176 ? -19.481 0.321 7.355 1.00 41.84 176 ASP A O 1
ATOM 1420 N N . LEU A 1 177 ? -18.695 -1.606 6.525 1.00 50.66 177 LEU A N 1
ATOM 1421 C CA . LEU A 1 177 ? -17.356 -1.418 7.056 1.00 50.66 177 LEU A CA 1
ATOM 1422 C C . LEU A 1 177 ? -16.666 -0.206 6.417 1.00 50.66 177 LEU A C 1
ATOM 1424 O O . LEU A 1 177 ? -16.796 0.126 5.239 1.00 50.66 177 LEU A O 1
ATOM 1428 N N . VAL A 1 178 ? -16.001 0.526 7.299 1.00 58.72 178 VAL A N 1
ATOM 1429 C CA . VAL A 1 178 ? -15.726 1.955 7.225 1.00 58.72 178 VAL A CA 1
ATOM 1430 C C . VAL A 1 178 ? -14.707 2.263 6.135 1.00 58.72 178 VAL A C 1
ATOM 1432 O O . VAL A 1 178 ? -13.504 2.276 6.380 1.00 58.72 178 VAL A O 1
ATOM 1435 N N . LYS A 1 179 ? -15.202 2.563 4.931 1.00 66.19 179 LYS A N 1
ATOM 1436 C CA . LYS A 1 179 ? -14.417 3.272 3.921 1.00 66.19 179 LYS A CA 1
ATOM 1437 C C . LYS A 1 179 ? -14.301 4.736 4.327 1.00 66.19 179 LYS A C 1
ATOM 1439 O O . LYS A 1 179 ? -15.295 5.396 4.665 1.00 66.19 179 LYS A O 1
ATOM 1444 N N . VAL A 1 180 ? -13.079 5.236 4.290 1.00 64.06 180 VAL A N 1
ATOM 1445 C CA . VAL A 1 180 ? -12.752 6.621 4.604 1.00 64.06 180 VAL A CA 1
ATOM 1446 C C . VAL A 1 180 ? -11.955 7.170 3.440 1.00 64.06 180 VAL A C 1
ATOM 1448 O O . VAL A 1 180 ? -10.930 6.597 3.095 1.00 64.06 180 VAL A O 1
ATOM 1451 N N . GLU A 1 181 ? -12.478 8.212 2.793 1.00 73.06 181 GLU A N 1
ATOM 1452 C CA . GLU A 1 181 ? -11.911 8.779 1.570 1.00 73.06 181 GLU A CA 1
ATOM 1453 C C . GLU A 1 181 ? -11.609 10.265 1.769 1.00 73.06 181 GLU A C 1
ATOM 1455 O O . GLU A 1 181 ? -12.487 11.033 2.166 1.00 73.06 181 GLU A O 1
ATOM 1460 N N . ALA A 1 182 ? -10.374 10.671 1.483 1.00 66.56 182 ALA A N 1
ATOM 1461 C CA . ALA A 1 182 ? -9.950 12.065 1.522 1.00 66.56 182 ALA A CA 1
ATOM 1462 C C . ALA A 1 182 ? -9.216 12.440 0.235 1.00 66.56 182 ALA A C 1
ATOM 1464 O O . ALA A 1 182 ? -8.402 11.668 -0.270 1.00 66.56 182 ALA A O 1
ATOM 1465 N N . ARG A 1 183 ? -9.476 13.654 -0.268 1.00 72.31 183 ARG A N 1
ATOM 1466 C CA . ARG A 1 183 ? -8.738 14.249 -1.388 1.00 72.31 183 ARG A CA 1
ATOM 1467 C C . ARG A 1 183 ? -7.856 15.393 -0.895 1.00 72.31 183 ARG A C 1
ATOM 1469 O O . ARG A 1 183 ? -8.367 16.396 -0.384 1.00 72.31 183 ARG A O 1
ATOM 1476 N N . TYR A 1 184 ? -6.549 15.257 -1.095 1.00 62.12 184 TYR A N 1
ATOM 1477 C CA . TYR A 1 184 ? -5.533 16.235 -0.722 1.00 62.12 184 TYR A CA 1
ATOM 1478 C C . TYR A 1 184 ? -4.684 16.613 -1.940 1.00 62.12 184 TYR A C 1
ATOM 1480 O O . TYR A 1 184 ? -3.776 15.888 -2.340 1.00 62.12 184 TYR A O 1
ATOM 1488 N N . GLY A 1 185 ? -5.006 17.749 -2.564 1.00 75.50 185 GLY A N 1
ATOM 1489 C CA . GLY A 1 185 ? -4.383 18.145 -3.828 1.00 75.50 185 GLY A CA 1
ATOM 1490 C C . GLY A 1 185 ? -4.648 17.111 -4.928 1.00 75.50 185 GLY A C 1
ATOM 1491 O O . GLY A 1 185 ? -5.807 16.828 -5.249 1.00 75.50 185 GLY A O 1
ATOM 1492 N N . CYS A 1 186 ? -3.570 16.553 -5.478 1.00 74.88 186 CYS A N 1
ATOM 1493 C CA . CYS A 1 186 ? -3.579 15.452 -6.444 1.00 74.88 186 CYS A CA 1
ATOM 1494 C C . CYS A 1 186 ? -3.783 14.062 -5.822 1.00 74.88 186 CYS A C 1
ATOM 1496 O O . CYS A 1 186 ? -3.913 13.087 -6.557 1.00 74.88 186 CYS A O 1
ATOM 1498 N N . ASN A 1 187 ? -3.809 13.951 -4.493 1.00 81.19 187 ASN A N 1
ATOM 1499 C CA . ASN A 1 187 ? -3.833 12.662 -3.815 1.00 81.19 187 ASN A CA 1
ATOM 1500 C C . ASN A 1 187 ? -5.248 12.283 -3.380 1.00 81.19 187 ASN A C 1
ATOM 1502 O O . ASN A 1 187 ? -5.982 13.117 -2.842 1.00 81.19 187 ASN A O 1
ATOM 1506 N N . THR A 1 188 ? -5.607 11.016 -3.560 1.00 85.69 188 THR A N 1
ATOM 1507 C CA . THR A 1 188 ? -6.802 10.397 -2.985 1.00 85.69 188 THR A CA 1
ATOM 1508 C C . THR A 1 188 ? -6.375 9.269 -2.058 1.00 85.69 188 THR A C 1
ATOM 1510 O O . THR A 1 188 ? -5.648 8.366 -2.462 1.00 85.69 188 THR A O 1
ATOM 1513 N N . ILE A 1 189 ? -6.844 9.315 -0.816 1.00 86.25 189 ILE A N 1
ATOM 1514 C CA . ILE A 1 189 ? -6.525 8.340 0.226 1.00 86.25 189 ILE A CA 1
ATOM 1515 C C . ILE A 1 189 ? -7.802 7.598 0.567 1.00 86.25 189 ILE A C 1
ATOM 1517 O O . ILE A 1 189 ? -8.789 8.228 0.935 1.00 86.25 189 ILE A O 1
ATOM 1521 N N . THR A 1 190 ? -7.789 6.277 0.442 1.00 87.81 190 THR A N 1
ATOM 1522 C CA . THR A 1 190 ? -8.869 5.392 0.871 1.00 87.81 190 THR A CA 1
ATOM 1523 C C . THR A 1 190 ? -8.343 4.429 1.921 1.00 87.81 190 THR A C 1
ATOM 1525 O O . THR A 1 190 ? -7.329 3.783 1.695 1.00 87.81 190 THR A O 1
ATOM 1528 N N . TYR A 1 191 ? -9.059 4.273 3.029 1.00 87.31 191 TYR A N 1
ATOM 1529 C CA . TYR A 1 191 ? -8.744 3.257 4.031 1.00 87.31 191 TYR A CA 1
ATOM 1530 C C . TYR A 1 191 ? -9.968 2.411 4.368 1.00 87.31 191 TYR A C 1
ATOM 1532 O O . TYR A 1 191 ? -11.069 2.952 4.514 1.00 87.31 191 TYR A O 1
ATOM 1540 N N . ASN A 1 192 ? -9.775 1.094 4.463 1.00 86.56 192 ASN A N 1
ATOM 1541 C CA . ASN A 1 192 ? -10.781 0.130 4.899 1.00 86.56 192 ASN A CA 1
ATOM 1542 C C . ASN A 1 192 ? -10.403 -0.416 6.283 1.00 86.56 192 ASN A C 1
ATOM 1544 O O . ASN A 1 192 ? -9.413 -1.137 6.415 1.00 86.56 192 ASN A O 1
ATOM 1548 N N . LEU A 1 193 ? -11.213 -0.086 7.299 1.00 78.69 193 LEU A N 1
ATOM 1549 C CA . LEU A 1 193 ? -10.962 -0.500 8.685 1.00 78.69 193 LEU A CA 1
ATOM 1550 C C . LEU A 1 193 ? -11.044 -2.013 8.919 1.00 78.69 193 LEU A C 1
ATOM 1552 O O . LEU A 1 193 ? -10.401 -2.500 9.841 1.00 78.69 193 LEU A O 1
ATOM 1556 N N . ASP A 1 194 ? -11.833 -2.747 8.137 1.00 81.69 194 ASP A N 1
ATOM 1557 C CA . ASP A 1 194 ? -12.005 -4.191 8.342 1.00 81.69 194 ASP A CA 1
ATOM 1558 C C . ASP A 1 194 ? -10.849 -4.982 7.749 1.00 81.69 194 ASP A C 1
ATOM 1560 O O . ASP A 1 194 ? -10.258 -5.851 8.389 1.00 81.69 194 ASP A O 1
ATOM 1564 N N . THR A 1 195 ? -10.493 -4.637 6.515 1.00 88.00 195 THR A N 1
ATOM 1565 C CA . THR A 1 195 ? -9.439 -5.347 5.803 1.00 88.00 195 THR A CA 1
ATOM 1566 C C . THR A 1 195 ? -8.051 -4.800 6.098 1.00 88.00 195 THR A C 1
ATOM 1568 O O . THR A 1 195 ? -7.074 -5.406 5.659 1.00 88.00 195 THR A O 1
ATOM 1571 N N . GLU A 1 196 ? -7.934 -3.695 6.844 1.00 92.06 196 GLU A N 1
ATOM 1572 C CA . GLU A 1 196 ? -6.673 -2.992 7.111 1.00 92.06 196 GLU A CA 1
ATOM 1573 C C . GLU A 1 196 ? -5.930 -2.647 5.808 1.00 92.06 196 GLU A C 1
ATOM 1575 O O . GLU A 1 196 ? -4.717 -2.840 5.701 1.00 92.06 196 GLU A O 1
ATOM 1580 N N . VAL A 1 197 ? -6.671 -2.201 4.786 1.00 93.62 197 VAL A N 1
ATOM 1581 C CA . VAL A 1 197 ? -6.119 -1.842 3.471 1.00 93.62 197 VAL A CA 1
ATOM 1582 C C . VAL A 1 197 ? -6.170 -0.335 3.268 1.00 93.62 197 VAL A C 1
ATOM 1584 O O . VAL A 1 197 ? -7.240 0.277 3.306 1.00 93.62 197 VAL A O 1
ATOM 1587 N N . LEU A 1 198 ? -5.003 0.237 2.991 1.00 92.75 198 LEU A N 1
ATOM 1588 C CA . LEU A 1 198 ? -4.784 1.594 2.519 1.00 92.75 198 LEU A CA 1
ATOM 1589 C C . LEU A 1 198 ? -4.610 1.576 0.997 1.00 92.75 198 LEU A C 1
ATOM 1591 O O . LEU A 1 198 ? -3.770 0.858 0.471 1.00 92.75 198 LEU A O 1
ATOM 1595 N N . ILE A 1 199 ? -5.381 2.394 0.290 1.00 92.81 199 ILE A N 1
ATOM 1596 C CA . ILE A 1 199 ? -5.176 2.703 -1.124 1.00 92.81 199 ILE A CA 1
ATOM 1597 C C . ILE A 1 199 ? -4.820 4.181 -1.213 1.00 92.81 199 ILE A C 1
ATOM 1599 O O . ILE A 1 199 ? -5.647 5.048 -0.916 1.00 92.81 199 ILE A O 1
ATOM 1603 N N . TYR A 1 200 ? -3.592 4.459 -1.625 1.00 89.75 200 TYR A N 1
ATOM 1604 C CA . TYR A 1 200 ? -3.084 5.800 -1.849 1.00 89.75 200 TYR A CA 1
ATOM 1605 C C . TYR A 1 200 ? -2.897 6.025 -3.345 1.00 89.75 200 TYR A C 1
ATOM 1607 O O . TYR A 1 200 ? -2.134 5.317 -3.990 1.00 89.75 200 TYR A O 1
ATOM 1615 N N . ARG A 1 201 ? -3.609 6.995 -3.910 1.00 89.38 201 ARG A N 1
ATOM 1616 C CA . ARG A 1 201 ? -3.586 7.315 -5.340 1.00 89.38 201 ARG A CA 1
ATOM 1617 C C . ARG A 1 201 ? -3.061 8.726 -5.537 1.00 89.38 201 ARG A C 1
ATOM 1619 O O . ARG A 1 201 ? -3.608 9.650 -4.942 1.00 89.38 201 ARG A O 1
ATOM 1626 N N . THR A 1 202 ? -2.078 8.890 -6.412 1.00 84.25 202 THR A N 1
ATOM 1627 C CA . THR A 1 202 ? -1.542 10.192 -6.827 1.00 84.25 202 THR A CA 1
ATOM 1628 C C . THR A 1 202 ? -1.875 10.432 -8.292 1.00 84.25 202 THR A C 1
ATOM 1630 O O . THR A 1 202 ? -1.408 9.689 -9.147 1.00 84.25 202 THR A O 1
ATOM 1633 N N . GLU A 1 203 ? -2.641 11.481 -8.588 1.00 80.94 203 GLU A N 1
ATOM 1634 C CA . GLU A 1 203 ? -2.927 11.937 -9.953 1.00 80.94 203 GLU A CA 1
ATOM 1635 C C . GLU A 1 203 ? -2.018 13.126 -10.304 1.00 80.94 203 GLU A C 1
ATOM 1637 O O . GLU A 1 203 ? -2.306 14.274 -9.957 1.00 80.94 203 GLU A O 1
ATOM 1642 N N . LEU A 1 204 ? -0.914 12.897 -11.010 1.00 66.56 204 LEU A N 1
ATOM 1643 C CA . LEU A 1 204 ? -0.079 13.972 -11.545 1.00 66.56 204 LEU A CA 1
ATOM 1644 C C . LEU A 1 204 ? -0.805 14.630 -12.725 1.00 66.56 204 LEU A C 1
ATOM 1646 O O . LEU A 1 204 ? -0.581 14.320 -13.892 1.00 66.56 204 LEU A O 1
ATOM 1650 N N . THR A 1 205 ? -1.703 15.570 -12.432 1.00 57.16 205 THR A N 1
ATOM 1651 C CA . THR A 1 205 ? -2.316 16.396 -13.473 1.00 57.16 205 THR A CA 1
ATOM 1652 C C . THR A 1 205 ? -1.218 17.206 -14.159 1.00 57.16 205 THR A C 1
ATOM 1654 O O . THR A 1 205 ? -0.553 18.006 -13.502 1.00 57.16 205 THR A O 1
ATOM 1657 N N . GLY A 1 206 ? -1.041 17.030 -15.471 1.00 48.50 206 GLY A N 1
ATOM 1658 C CA . GLY A 1 206 ? -0.011 17.679 -16.299 1.00 48.50 206 GLY A CA 1
ATOM 1659 C C . GLY A 1 206 ? -0.050 19.217 -16.388 1.00 48.50 206 GLY A C 1
ATOM 1660 O O . GLY A 1 206 ? 0.569 19.793 -17.281 1.00 48.50 206 GLY A O 1
ATOM 1661 N N . GLU A 1 207 ? -0.740 19.914 -15.483 1.00 42.84 207 GLU A N 1
ATOM 1662 C CA . GLU A 1 207 ? -0.688 21.372 -15.347 1.00 42.84 207 GLU A CA 1
ATOM 1663 C C . GLU A 1 207 ? 0.614 21.795 -14.644 1.00 42.84 207 GLU A C 1
ATOM 1665 O O . GLU A 1 207 ? 0.626 22.245 -13.502 1.00 42.84 207 GLU A O 1
ATOM 1670 N N . GLY A 1 208 ? 1.747 21.618 -15.323 1.00 38.06 208 GLY A N 1
ATOM 1671 C CA . GLY A 1 208 ? 3.051 22.018 -14.785 1.00 38.06 208 GLY A CA 1
ATOM 1672 C C . GLY A 1 208 ? 4.264 21.723 -15.662 1.00 38.06 208 GLY A C 1
ATOM 1673 O O . GLY A 1 208 ? 5.362 22.154 -15.322 1.00 38.06 208 GLY A O 1
ATOM 1674 N N . VAL A 1 209 ? 4.092 21.035 -16.795 1.00 35.22 209 VAL A N 1
ATOM 1675 C CA . VAL A 1 209 ? 5.166 20.832 -17.777 1.00 35.22 209 VAL A CA 1
ATOM 1676 C C . VAL A 1 209 ? 4.929 21.784 -18.950 1.00 35.22 209 VAL A C 1
ATOM 1678 O O . VAL A 1 209 ? 4.296 21.433 -19.944 1.00 35.22 209 VAL A O 1
ATOM 1681 N N . GLY A 1 210 ? 5.379 23.029 -18.792 1.00 32.41 210 GLY A N 1
ATOM 1682 C CA . GLY A 1 210 ? 5.341 24.077 -19.815 1.00 32.41 210 GLY A CA 1
ATOM 1683 C C . GLY A 1 210 ? 6.567 24.965 -19.737 1.00 32.41 210 GLY A C 1
ATOM 1684 O O . GLY A 1 210 ? 6.867 25.432 -18.617 1.00 32.41 210 GLY A O 1
#